Protein AF-0000000067194629 (afdb_homodimer)

Sequence (232 aa):
MDETVAEFFKRTILKIPMTEMMTILKAWDFLSEKQLQNVNFRQRKESLVQDLVLLCEKKRASVHDAALLDIVYVYSPRQEATERRPDFLGSVHGSIIVSLYSISSAPESLGCFSDEMDETVAEFFKRTILKIPMTEMMTILKAWDFLSEKQLQNVNFRQRKESLVQDLVLLCEKKRASVHDAALLDIVYVYSPRQEATERRPDFLGSVHGSIIVSLYSISSAPESLGCFSDE

InterPro domains:
  IPR007902 Centromere protein Chl4/mis15/CENP-N [PF05238] (5-76)
  IPR052011 Centromere-associated NAC/CAD complex protein [PTHR46790] (1-77)

pLDDT: mean 77.43, std 26.53, range [22.42, 98.69]

Radius of gyration: 19.53 Å; Cα contacts (8 Å, |Δi|>4): 158; chains: 2; bounding box: 57×51×37 Å

Secondary structure (DSSP, 8-state):
--HHHHHHHHHHHHHS-GGGHHHHHHHHT-S-HHHHHTS-TTS-HHHHHHHHHHHHHHTT--HHHHHHHHHHHHTSHHHHHHT-SSSS-GGGHHHHHHHHHHHH------------/--HHHHHHHHHHHHHS-GGGHHHHHHHHT-S-HHHHHTS-TTS-HHHHHHHHHHHHHHTT--HHHHHHHHHHHHTSHHHHHHTTSSSS-GGGHHHHHHHHHHHH------------

Organism: Canis lupus familiaris (NCBI:txid9615)

Solvent-accessible surface area (backbone atoms only — not comparable to full-atom values): 13888 Å² total; per-residue (Å²): 101,56,67,67,49,48,48,50,39,44,59,48,52,68,68,47,50,80,92,45,40,67,63,46,49,56,72,47,57,78,64,50,70,71,58,56,69,68,54,66,83,86,52,57,68,71,60,39,44,53,53,49,47,50,52,37,40,76,65,61,53,48,56,52,53,42,37,48,41,45,50,48,49,62,51,28,68,70,42,50,60,64,60,58,47,87,58,91,73,64,79,63,53,72,65,44,48,62,46,54,55,53,68,67,55,58,78,78,77,72,78,74,77,74,78,124,101,57,68,67,48,48,48,50,38,45,59,47,53,68,69,48,50,81,91,45,40,66,63,45,50,57,71,48,58,78,64,50,70,71,59,57,70,69,54,66,82,85,51,58,67,69,59,38,46,51,55,50,46,50,52,37,40,76,66,61,54,49,58,51,54,44,38,48,43,44,49,48,50,64,52,29,69,70,42,51,60,62,58,55,47,85,57,90,75,64,81,62,54,74,66,43,48,64,48,54,55,55,70,67,55,61,75,79,76,74,76,74,75,75,79,126

Foldseek 3Di:
DDPVLLVLLLVLLLPDDLVCNLVLVVLLVPDDPVRSVPQDSPDDSNVSSVVVSVVCVVSVPDSVSSVSSNLSRCLPPVNLVVVVPVDDPPPPNPVVNVCSVVVPPPPPPPPPPPDD/DDPVLLVLLLVLLLPDDLVCNLVLVVLLVPDDPVRSVPQDSPDDSNVSSVVVSVVCVVSVPDSVSSVSSNLSRCLPPVNLVVVVPVDDPPDPNPVSNVCSVVVPPPPPPPPPPPDD

Structure (mmCIF, N/CA/C/O backbone):
data_AF-0000000067194629-model_v1
#
loop_
_entity.id
_entity.type
_entity.pdbx_description
1 polymer 'Centromere protein N'
#
loop_
_atom_site.group_PDB
_atom_site.id
_atom_site.type_symbol
_atom_site.label_atom_id
_atom_site.label_alt_id
_atom_site.label_comp_id
_atom_site.label_asym_id
_atom_site.label_entity_id
_atom_site.label_seq_id
_atom_site.pdbx_PDB_ins_code
_atom_site.Cartn_x
_atom_site.Cartn_y
_atom_site.Cartn_z
_atom_site.occupancy
_atom_site.B_iso_or_equiv
_atom_site.auth_seq_id
_atom_site.auth_comp_id
_atom_site.auth_asym_id
_atom_site.auth_atom_id
_atom_site.pdbx_PDB_model_num
ATOM 1 N N . MET A 1 1 ? -8.203 2.572 14.414 1 88.38 1 MET A N 1
ATOM 2 C CA . MET A 1 1 ? -7.434 2.1 13.266 1 88.38 1 MET A CA 1
ATOM 3 C C . MET A 1 1 ? -6.598 0.877 13.641 1 88.38 1 MET A C 1
ATOM 5 O O . MET A 1 1 ? -6.039 0.813 14.734 1 88.38 1 MET A O 1
ATOM 9 N N . ASP A 1 2 ? -6.578 -0.15 12.75 1 90.75 2 ASP A N 1
ATOM 10 C CA . ASP A 1 2 ? -5.762 -1.352 12.906 1 90.75 2 ASP A CA 1
ATOM 11 C C . ASP A 1 2 ? -4.277 -1.004 12.945 1 90.75 2 ASP A C 1
ATOM 13 O O . ASP A 1 2 ? -3.812 -0.141 12.195 1 90.75 2 ASP A O 1
ATOM 17 N N . GLU A 1 3 ? -3.588 -1.634 13.93 1 91.56 3 GLU A N 1
ATOM 18 C CA . GLU A 1 3 ? -2.17 -1.337 14.094 1 91.56 3 GLU A CA 1
ATOM 19 C C . GLU A 1 3 ? -1.399 -1.57 12.797 1 91.56 3 GLU A C 1
ATOM 21 O O . GLU A 1 3 ? -0.439 -0.856 12.5 1 91.56 3 GLU A O 1
ATOM 26 N N . THR A 1 4 ? -1.778 -2.586 12.047 1 92.62 4 THR A N 1
ATOM 27 C CA . THR A 1 4 ? -1.105 -2.879 10.789 1 92.62 4 THR A CA 1
ATOM 28 C C . THR A 1 4 ? -1.336 -1.757 9.781 1 92.62 4 THR A C 1
ATOM 30 O O . THR A 1 4 ? -0.439 -1.419 9 1 92.62 4 THR A O 1
ATOM 33 N N . VAL A 1 5 ? -2.488 -1.237 9.812 1 95.56 5 VAL A N 1
ATOM 34 C CA . VAL A 1 5 ? -2.811 -0.119 8.938 1 95.56 5 VAL A CA 1
ATOM 35 C C . VAL A 1 5 ? -2.035 1.122 9.367 1 95.56 5 VAL A C 1
ATOM 37 O O . VAL A 1 5 ? -1.498 1.852 8.531 1 95.56 5 VAL A O 1
ATOM 40 N N . ALA A 1 6 ? -1.96 1.296 10.688 1 96.12 6 ALA A N 1
ATOM 41 C CA . ALA A 1 6 ? -1.17 2.408 11.211 1 96.12 6 ALA A CA 1
ATOM 42 C C . ALA A 1 6 ? 0.29 2.295 10.781 1 96.12 6 ALA A C 1
ATOM 44 O O . ALA A 1 6 ? 0.906 3.285 10.383 1 96.12 6 ALA A O 1
ATOM 45 N N . GLU A 1 7 ? 0.804 1.132 10.789 1 95 7 GLU A N 1
ATOM 46 C CA . GLU A 1 7 ? 2.18 0.887 10.367 1 95 7 GLU A CA 1
ATOM 47 C C . GLU A 1 7 ? 2.344 1.11 8.867 1 95 7 GLU A C 1
ATOM 49 O O . GLU A 1 7 ? 3.395 1.57 8.414 1 95 7 GLU A O 1
ATOM 54 N N . PHE A 1 8 ? 1.404 0.718 8.125 1 96.25 8 PHE A N 1
ATOM 55 C CA . PHE A 1 8 ? 1.424 0.982 6.691 1 96.25 8 PHE A CA 1
ATOM 56 C C . PHE A 1 8 ? 1.538 2.477 6.418 1 96.25 8 PHE A C 1
ATOM 58 O O . PHE A 1 8 ? 2.355 2.902 5.598 1 96.25 8 PHE A O 1
ATOM 65 N N . PHE A 1 9 ? 0.764 3.293 7.129 1 98.19 9 PHE A N 1
ATOM 66 C CA . PHE A 1 9 ? 0.873 4.742 7.004 1 98.19 9 PHE A CA 1
ATOM 67 C C . PHE A 1 9 ? 2.264 5.219 7.41 1 98.19 9 PHE A C 1
ATOM 69 O O . PHE A 1 9 ? 2.885 6.012 6.703 1 98.19 9 PHE A O 1
ATOM 76 N N . LYS A 1 10 ? 2.717 4.699 8.516 1 97.12 10 LYS A N 1
ATOM 77 C CA . LYS A 1 10 ? 4.012 5.109 9.055 1 97.12 10 LYS A CA 1
ATOM 78 C C . LYS A 1 10 ? 5.129 4.871 8.039 1 97.12 10 LYS A C 1
ATOM 80 O O . LYS A 1 10 ? 5.902 5.781 7.734 1 97.12 10 LYS A O 1
ATOM 85 N N . ARG A 1 11 ? 5.117 3.674 7.418 1 95.5 11 ARG A N 1
ATOM 86 C CA . ARG A 1 11 ? 6.156 3.334 6.453 1 95.5 11 ARG A CA 1
ATOM 87 C C . ARG A 1 11 ? 6.031 4.188 5.191 1 95.5 11 ARG A C 1
ATOM 89 O O . ARG A 1 11 ? 7.039 4.578 4.602 1 95.5 11 ARG A O 1
ATOM 96 N N . THR A 1 12 ? 4.809 4.457 4.789 1 97.25 12 THR A N 1
ATOM 97 C CA . THR A 1 12 ? 4.59 5.27 3.598 1 97.25 12 THR A CA 1
ATOM 98 C C . THR A 1 12 ? 5.039 6.711 3.834 1 97.25 12 THR A C 1
ATOM 100 O O . THR A 1 12 ? 5.754 7.285 3.01 1 97.25 12 THR A O 1
ATOM 103 N N . ILE A 1 13 ? 4.699 7.305 4.996 1 98.06 13 ILE A N 1
ATOM 104 C CA . ILE A 1 13 ? 4.996 8.703 5.285 1 98.06 13 ILE A CA 1
ATOM 105 C C . ILE A 1 13 ? 6.5 8.883 5.488 1 98.06 13 ILE A C 1
ATOM 107 O O . ILE A 1 13 ? 7.07 9.898 5.09 1 98.06 13 ILE A O 1
ATOM 111 N N . LEU A 1 14 ? 7.074 7.879 6.055 1 97.19 14 LEU A N 1
ATOM 112 C CA . LEU A 1 14 ? 8.516 7.93 6.285 1 97.19 14 LEU A CA 1
ATOM 113 C C . LEU A 1 14 ? 9.273 7.992 4.969 1 97.19 14 LEU A C 1
ATOM 115 O O . LEU A 1 14 ? 10.375 8.547 4.906 1 97.19 14 LEU A O 1
ATOM 119 N N . LYS A 1 15 ? 8.719 7.453 3.902 1 94.12 15 LYS A N 1
ATOM 120 C CA . LYS A 1 15 ? 9.352 7.48 2.588 1 94.12 15 LYS A CA 1
ATOM 121 C C . LYS A 1 15 ? 9.312 8.883 1.986 1 94.12 15 LYS A C 1
ATOM 123 O O . LYS A 1 15 ? 10.141 9.227 1.141 1 94.12 15 LYS A O 1
ATOM 128 N N . ILE A 1 16 ? 8.375 9.656 2.367 1 94.19 16 ILE A N 1
ATOM 129 C CA . ILE A 1 16 ? 8.156 10.977 1.778 1 94.19 16 ILE A CA 1
ATOM 130 C C . ILE A 1 16 ? 9.195 11.953 2.311 1 94.19 16 ILE A C 1
ATOM 132 O O . ILE A 1 16 ? 9.289 12.172 3.521 1 94.19 16 ILE A O 1
ATOM 136 N N . PRO A 1 17 ? 9.961 12.562 1.485 1 94.81 17 PRO A N 1
ATOM 137 C CA . PRO A 1 17 ? 10.867 13.602 1.98 1 94.81 17 PRO A CA 1
ATOM 138 C C . PRO A 1 17 ? 10.133 14.766 2.641 1 94.81 17 PRO A C 1
ATOM 140 O O . PRO A 1 17 ? 9.039 15.141 2.199 1 94.81 17 PRO A O 1
ATOM 143 N N . MET A 1 18 ? 10.773 15.406 3.629 1 95.06 18 MET A N 1
ATOM 144 C CA . MET A 1 18 ? 10.195 16.547 4.328 1 95.06 18 MET A CA 1
ATOM 145 C C . MET A 1 18 ? 9.812 17.656 3.346 1 95.06 18 MET A C 1
ATOM 147 O O . MET A 1 18 ? 8.773 18.297 3.496 1 95.06 18 MET A O 1
ATOM 151 N N . THR A 1 19 ? 10.68 17.797 2.344 1 93.88 19 THR A N 1
ATOM 152 C CA . THR A 1 19 ? 10.508 18.891 1.396 1 93.88 19 THR A CA 1
ATOM 153 C C . THR A 1 19 ? 9.289 18.656 0.511 1 93.88 19 THR A C 1
ATOM 155 O O . THR A 1 19 ? 8.758 19.594 -0.085 1 93.88 19 THR A O 1
ATOM 158 N N . GLU A 1 20 ? 8.82 17.422 0.414 1 94.81 20 GLU A N 1
ATOM 159 C CA . GLU A 1 20 ? 7.703 17.094 -0.467 1 94.81 20 GLU A CA 1
ATOM 160 C C . GLU A 1 20 ? 6.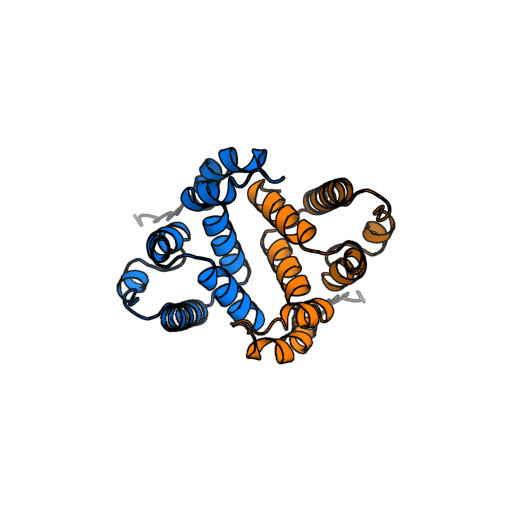453 16.734 0.335 1 94.81 20 GLU A C 1
ATOM 162 O O . GLU A 1 20 ? 5.395 16.484 -0.239 1 94.81 20 GLU A O 1
ATOM 167 N N . MET A 1 21 ? 6.469 16.734 1.579 1 96.81 21 MET A N 1
ATOM 168 C CA . MET A 1 21 ? 5.426 16.234 2.469 1 96.81 21 MET A CA 1
ATOM 169 C C . MET A 1 21 ? 4.113 16.984 2.244 1 96.81 21 MET A C 1
ATOM 171 O O . MET A 1 21 ? 3.074 16.359 2.006 1 96.81 21 MET A O 1
ATOM 175 N N . MET A 1 22 ? 4.16 18.312 2.275 1 94.94 22 MET A N 1
ATOM 176 C CA . MET A 1 22 ? 2.953 19.125 2.125 1 94.94 22 MET A CA 1
ATOM 177 C C . MET A 1 22 ? 2.312 18.891 0.76 1 94.94 22 MET A C 1
ATOM 179 O O . MET A 1 22 ? 1.1 18.688 0.664 1 94.94 22 MET A O 1
ATOM 183 N N . THR A 1 23 ? 3.129 18.875 -0.277 1 94.06 23 THR A N 1
ATOM 184 C CA . THR A 1 23 ? 2.646 18.703 -1.643 1 94.06 23 THR A CA 1
ATOM 185 C C . THR A 1 23 ? 1.972 17.344 -1.808 1 94.06 23 THR A C 1
ATOM 187 O O . THR A 1 23 ? 0.902 17.234 -2.412 1 94.06 23 THR A O 1
ATOM 190 N N . ILE A 1 24 ? 2.572 16.312 -1.268 1 96.31 24 ILE A N 1
ATOM 191 C CA . ILE A 1 24 ? 2.062 14.953 -1.395 1 96.31 24 ILE A CA 1
ATOM 192 C C . ILE A 1 24 ? 0.771 14.812 -0.591 1 96.31 24 ILE A C 1
ATOM 194 O O . ILE A 1 24 ? -0.201 14.219 -1.067 1 96.31 24 ILE A O 1
ATOM 198 N N . LEU A 1 25 ? 0.71 15.328 0.639 1 97.88 25 LEU A N 1
ATOM 199 C CA . LEU A 1 25 ? -0.483 15.234 1.474 1 97.88 25 LEU A CA 1
ATOM 200 C C . LEU A 1 25 ? -1.648 15.992 0.844 1 97.88 25 LEU A C 1
ATOM 202 O O . LEU A 1 25 ? -2.797 15.547 0.923 1 97.88 25 LEU A O 1
ATOM 206 N N . LYS A 1 26 ? -1.333 17.078 0.222 1 96.12 26 LYS A N 1
ATOM 207 C CA . LYS A 1 26 ? -2.375 17.828 -0.482 1 96.12 26 LYS A CA 1
ATOM 208 C C . LYS A 1 26 ? -2.904 17.031 -1.673 1 96.12 26 LYS A C 1
ATOM 210 O O . LYS A 1 26 ? -4.113 16.969 -1.902 1 96.12 26 LYS A O 1
ATOM 215 N N . ALA A 1 27 ? -1.969 16.422 -2.424 1 95.19 27 ALA A N 1
ATOM 216 C CA . ALA A 1 27 ? -2.377 15.625 -3.57 1 95.19 27 ALA A CA 1
ATOM 217 C C . ALA A 1 27 ? -3.186 14.406 -3.127 1 95.19 27 ALA A C 1
ATOM 219 O O . ALA A 1 27 ? -4.09 13.961 -3.836 1 95.19 27 ALA A O 1
ATOM 220 N N . TRP A 1 28 ? -2.756 13.875 -1.986 1 97.12 28 TRP A N 1
ATOM 221 C CA . TRP A 1 28 ? -3.475 12.75 -1.399 1 97.12 28 TRP A CA 1
ATOM 222 C C . TRP A 1 28 ? -4.91 13.133 -1.062 1 97.12 28 TRP A C 1
ATOM 224 O O . TRP A 1 28 ? -5.812 12.297 -1.102 1 97.12 28 TRP A O 1
ATOM 234 N N . ASP A 1 29 ? -5.18 14.352 -0.636 1 96.88 29 ASP A N 1
ATOM 235 C CA . ASP A 1 29 ? -6.465 15.023 -0.474 1 96.88 29 ASP A CA 1
ATOM 236 C C . ASP A 1 29 ? -7.336 14.312 0.559 1 96.88 29 ASP A C 1
ATOM 238 O O . ASP A 1 29 ? -8.562 14.312 0.452 1 96.88 29 ASP A O 1
ATOM 242 N N . PHE A 1 30 ? -6.793 13.594 1.446 1 97.88 30 PHE A N 1
ATOM 243 C CA . PHE A 1 30 ? -7.535 12.953 2.529 1 97.88 30 PHE A CA 1
ATOM 244 C C . PHE A 1 30 ? -7.727 13.922 3.693 1 97.88 30 PHE A C 1
ATOM 246 O O . PHE A 1 30 ? -8.781 13.93 4.328 1 97.88 30 PHE A O 1
ATOM 253 N N . LEU A 1 31 ? -6.719 14.734 4.078 1 97.44 31 LEU A N 1
ATOM 254 C CA . LEU A 1 31 ? -6.762 15.727 5.148 1 97.44 31 LEU A CA 1
ATOM 255 C C . LEU A 1 31 ? -7.273 17.062 4.629 1 97.44 31 LEU A C 1
ATOM 257 O O . LEU A 1 31 ? -6.891 17.5 3.543 1 97.44 31 LEU A O 1
ATOM 261 N N . SER A 1 32 ? -8.141 17.641 5.434 1 96.38 32 SER A N 1
ATOM 262 C CA . SER A 1 32 ? -8.664 18.938 5.039 1 96.38 32 SER A CA 1
ATOM 263 C C . SER A 1 32 ? -7.582 20.016 5.105 1 96.38 32 SER A C 1
ATOM 265 O O . SER A 1 32 ? -6.555 19.828 5.762 1 96.38 32 SER A O 1
ATOM 267 N N . GLU A 1 33 ? -7.941 21.141 4.492 1 95.06 33 GLU A N 1
ATOM 268 C CA . GLU A 1 33 ? -7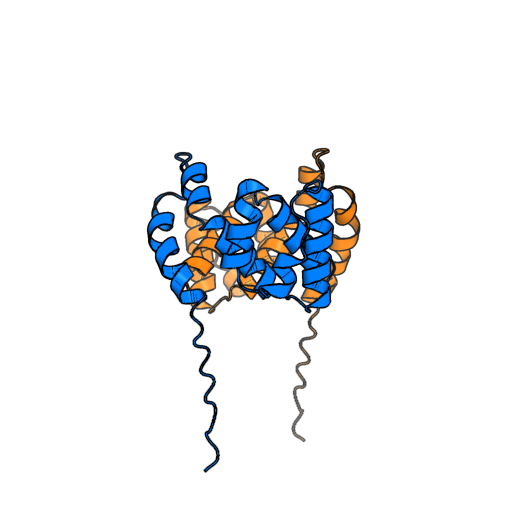.02 22.266 4.547 1 95.06 33 GLU A CA 1
ATOM 269 C C . GLU A 1 33 ? -6.762 22.703 5.984 1 95.06 33 GLU A C 1
ATOM 271 O O . GLU A 1 33 ? -5.625 23 6.355 1 95.06 33 GLU A O 1
ATOM 276 N N . LYS A 1 34 ? -7.836 22.75 6.738 1 96.69 34 LYS A N 1
ATOM 277 C CA . LYS A 1 34 ? -7.719 23.141 8.141 1 96.69 34 LYS A CA 1
ATOM 278 C C . LYS A 1 34 ? -6.82 22.188 8.914 1 96.69 34 LYS A C 1
ATOM 280 O O . LYS A 1 34 ? -5.977 22.609 9.703 1 96.69 34 LYS A O 1
ATOM 285 N N . GLN A 1 35 ? -6.977 20.875 8.688 1 97.31 35 GLN A N 1
ATOM 286 C CA . GLN A 1 35 ? -6.145 19.875 9.344 1 97.31 35 GLN A CA 1
ATOM 287 C C . GLN A 1 35 ? -4.68 20.031 8.938 1 97.31 35 GLN A C 1
ATOM 289 O O . GLN A 1 35 ? -3.785 19.953 9.781 1 97.31 35 GLN A O 1
ATOM 294 N N . LEU A 1 36 ? -4.352 20.297 7.668 1 96.44 36 LEU A N 1
ATOM 295 C CA . LEU A 1 36 ? -2.99 20.438 7.164 1 96.44 36 LEU A CA 1
ATOM 296 C C . LEU A 1 36 ? -2.324 21.688 7.727 1 96.44 36 LEU A C 1
ATOM 298 O O . LEU A 1 36 ? -1.13 21.672 8.031 1 96.44 36 LEU A O 1
ATOM 302 N N . GLN A 1 37 ? -3.119 22.688 7.918 1 95.19 37 GLN A N 1
ATOM 303 C CA . GLN A 1 37 ? -2.578 23.938 8.43 1 95.19 37 GLN A CA 1
ATOM 304 C C . GLN A 1 37 ? -2.166 23.812 9.891 1 95.19 37 GLN A C 1
ATOM 306 O O . GLN A 1 37 ? -1.328 24.562 10.383 1 95.19 37 GLN A O 1
ATOM 311 N N . ASN A 1 38 ? -2.682 22.844 10.555 1 95.75 38 ASN A N 1
ATOM 312 C CA . ASN A 1 38 ? -2.398 22.641 11.969 1 95.75 38 ASN A CA 1
ATOM 313 C C . ASN A 1 38 ? -1.251 21.656 12.18 1 95.75 38 ASN A C 1
ATOM 315 O O . ASN A 1 38 ? -0.842 21.406 13.32 1 95.75 38 ASN A O 1
ATOM 319 N N . VAL A 1 39 ? -0.779 21.094 11.102 1 95.62 39 VAL A N 1
ATOM 320 C CA . VAL A 1 39 ? 0.362 20.203 11.195 1 95.62 39 VAL A CA 1
ATOM 321 C C . VAL A 1 39 ? 1.654 21 11.289 1 95.62 39 VAL A C 1
ATOM 323 O O . VAL A 1 39 ? 1.854 21.969 10.539 1 95.62 39 VAL A O 1
ATOM 326 N N . ASN A 1 40 ? 2.529 20.719 12.266 1 96.19 40 ASN A N 1
ATOM 327 C CA . ASN A 1 40 ? 3.826 21.375 12.414 1 96.19 40 ASN A CA 1
ATOM 328 C C . ASN A 1 40 ? 4.895 20.703 11.555 1 96.19 40 ASN A C 1
ATOM 330 O O . ASN A 1 40 ? 5.488 19.703 11.969 1 96.19 40 ASN A O 1
ATOM 334 N N . PHE A 1 41 ? 5.32 21.281 10.453 1 95.44 41 PHE A N 1
ATOM 335 C CA . PHE A 1 41 ? 6.273 20.719 9.508 1 95.44 41 PHE A CA 1
ATOM 336 C C . PHE A 1 41 ? 7.703 21.109 9.875 1 95.44 41 PHE A C 1
ATOM 338 O O . PHE A 1 41 ? 8.656 20.656 9.234 1 95.44 41 PHE A O 1
ATOM 345 N N . ARG A 1 42 ? 7.891 21.875 10.945 1 94.31 42 ARG A N 1
ATOM 346 C CA . ARG A 1 42 ? 9.211 22.328 11.383 1 94.31 42 ARG A CA 1
ATOM 347 C C . ARG A 1 42 ? 9.805 21.359 12.406 1 94.31 42 ARG A C 1
ATOM 349 O O . ARG A 1 42 ? 10.969 21.484 12.797 1 94.31 42 ARG A O 1
ATOM 356 N N . GLN A 1 43 ? 9.094 20.469 12.719 1 95.88 43 GLN A N 1
ATOM 357 C CA . GLN A 1 43 ? 9.539 19.469 13.695 1 95.88 43 GLN A CA 1
ATOM 358 C C . GLN A 1 43 ? 10.336 18.359 13.023 1 95.88 43 GLN A C 1
ATOM 360 O O . GLN A 1 43 ? 10.438 18.312 11.797 1 95.88 43 GLN A O 1
ATOM 365 N N . ARG A 1 44 ? 11 17.562 13.906 1 96.31 44 ARG A N 1
ATOM 366 C CA . ARG A 1 44 ? 11.711 16.391 13.391 1 96.31 44 ARG A CA 1
ATOM 367 C C . ARG A 1 44 ? 10.773 15.469 12.633 1 96.31 44 ARG A C 1
ATOM 369 O O . ARG A 1 44 ? 9.594 15.344 12.977 1 96.31 44 ARG A O 1
ATOM 376 N N . LYS A 1 45 ? 11.289 14.758 11.594 1 95.56 45 LYS A N 1
ATOM 377 C CA . LYS A 1 45 ? 10.453 13.922 10.734 1 95.56 45 LYS A CA 1
ATOM 378 C C . LYS A 1 45 ? 9.711 12.867 11.547 1 95.56 45 LYS A C 1
ATOM 380 O O . LYS A 1 45 ? 8.523 12.617 11.32 1 95.56 45 LYS A O 1
ATOM 385 N N . GLU A 1 46 ? 10.391 12.312 12.539 1 95.75 46 GLU A N 1
ATOM 386 C CA . GLU A 1 46 ? 9.781 11.258 13.352 1 95.75 46 GLU A CA 1
ATOM 387 C C . GLU A 1 46 ? 8.57 11.781 14.117 1 95.75 46 GLU A C 1
ATOM 389 O O . GLU A 1 46 ? 7.555 11.086 14.227 1 95.75 46 GLU A O 1
ATOM 394 N N . SER A 1 47 ? 8.688 12.859 14.609 1 96.88 47 SER A N 1
ATOM 395 C CA . SER A 1 47 ? 7.594 13.484 15.344 1 96.88 47 SER A CA 1
ATOM 396 C C . SER A 1 47 ? 6.434 13.836 14.414 1 96.88 47 SER A C 1
ATOM 398 O O . SER A 1 47 ? 5.27 13.672 14.781 1 96.88 47 SER A O 1
ATOM 400 N N . LEU A 1 48 ? 6.758 14.25 13.266 1 98.12 48 LEU A N 1
ATOM 401 C CA . LEU A 1 48 ? 5.75 14.578 12.258 1 98.12 48 LEU A CA 1
ATOM 402 C C . LEU A 1 48 ? 4.98 13.328 11.844 1 98.12 48 LEU A C 1
ATOM 404 O O . LEU A 1 48 ? 3.75 13.359 11.75 1 98.12 48 LEU A O 1
ATOM 408 N N . VAL A 1 49 ? 5.703 12.281 11.609 1 97.81 49 VAL A N 1
ATOM 409 C CA . VAL A 1 49 ? 5.09 11.023 11.188 1 97.81 49 VAL A CA 1
ATOM 410 C C . VAL A 1 49 ? 4.105 10.547 12.258 1 97.81 49 VAL A C 1
ATOM 412 O O . VAL A 1 49 ? 2.99 10.133 11.938 1 97.81 49 VAL A O 1
ATOM 415 N N . GLN A 1 50 ? 4.488 10.688 13.508 1 97.12 50 GLN A N 1
ATOM 416 C CA . GLN A 1 50 ? 3.6 10.297 14.602 1 97.12 50 GLN A CA 1
ATOM 417 C C . GLN A 1 50 ? 2.32 11.133 14.586 1 97.12 50 GLN A C 1
ATOM 419 O O . GLN A 1 50 ? 1.221 10.594 14.734 1 97.12 50 GLN A O 1
ATOM 424 N N . ASP A 1 51 ? 2.449 12.391 14.445 1 97.81 51 ASP A N 1
ATOM 425 C CA . ASP A 1 51 ? 1.296 13.281 14.414 1 97.81 51 ASP A CA 1
ATOM 426 C C . ASP A 1 51 ? 0.375 12.953 13.242 1 97.81 51 ASP A C 1
ATOM 428 O O . ASP A 1 51 ? -0.85 12.953 13.391 1 97.81 51 ASP A O 1
ATOM 432 N N . LEU A 1 52 ? 0.943 12.633 12.117 1 98.62 52 LEU A N 1
ATOM 433 C CA . LEU A 1 52 ? 0.162 12.344 10.922 1 98.62 52 LEU A CA 1
ATOM 434 C C . LEU A 1 52 ? -0.567 11.008 11.055 1 98.62 52 LEU A C 1
ATOM 436 O O . LEU A 1 52 ? -1.72 10.883 10.641 1 98.62 52 LEU A O 1
ATOM 440 N N . VAL A 1 53 ? 0.043 10.055 11.609 1 98.38 53 VAL A N 1
ATOM 441 C CA . VAL A 1 53 ? -0.6 8.766 11.828 1 98.38 53 VAL A CA 1
ATOM 442 C C . VAL A 1 53 ? -1.767 8.922 12.797 1 98.38 53 VAL A C 1
ATOM 444 O O . VAL A 1 53 ? -2.834 8.344 12.594 1 98.38 53 VAL A O 1
ATOM 447 N N . LEU A 1 54 ? -1.549 9.727 13.82 1 97.69 54 LEU A N 1
ATOM 448 C CA . LEU A 1 54 ? -2.619 9.992 14.781 1 97.69 54 LEU A CA 1
ATOM 449 C C . LEU A 1 54 ? -3.793 10.688 14.102 1 97.69 54 LEU A C 1
ATOM 451 O O . LEU A 1 54 ? -4.953 10.375 14.375 1 97.69 54 LEU A O 1
ATOM 455 N N . LEU A 1 55 ? -3.504 11.617 13.258 1 97.88 55 LEU A N 1
ATOM 456 C CA . LEU A 1 55 ? -4.547 12.297 12.5 1 97.88 55 LEU A CA 1
ATOM 457 C C . LEU A 1 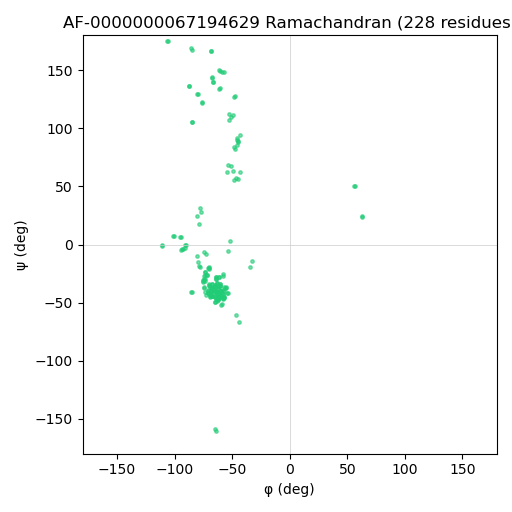55 ? -5.324 11.312 11.633 1 97.88 55 LEU A C 1
ATOM 459 O O . LEU A 1 55 ? -6.551 11.398 11.539 1 97.88 55 LEU A O 1
ATOM 463 N N . CYS A 1 56 ? -4.605 10.391 10.977 1 97.94 56 CYS A N 1
ATOM 464 C CA . CYS A 1 56 ? -5.246 9.359 10.164 1 97.94 56 CYS A CA 1
ATOM 465 C C . CYS A 1 56 ? -6.172 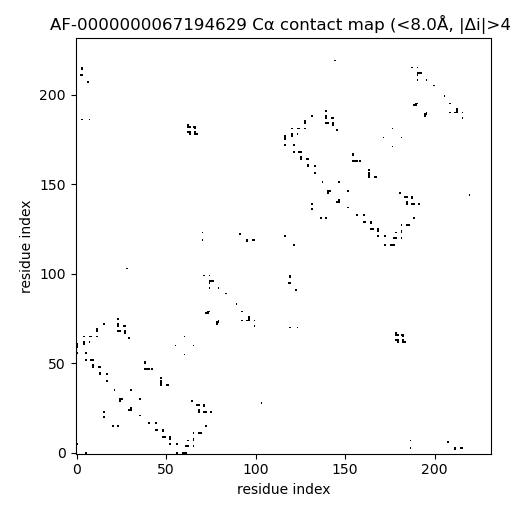8.492 11.008 1 97.94 56 CYS A C 1
ATOM 467 O O . CYS A 1 56 ? -7.27 8.141 10.57 1 97.94 56 CYS A O 1
ATOM 469 N N . GLU A 1 57 ? -5.691 8.148 12.242 1 97.69 57 GLU A N 1
ATOM 470 C CA . GLU A 1 57 ? -6.504 7.355 13.164 1 97.69 57 GLU A CA 1
ATOM 471 C C . GLU A 1 57 ? -7.77 8.102 13.562 1 97.69 57 GLU A C 1
ATOM 473 O O . GLU A 1 57 ? -8.867 7.539 13.547 1 97.69 57 GLU A O 1
ATOM 478 N N . LYS A 1 58 ? -7.652 9.344 13.914 1 96.88 58 LYS A N 1
ATOM 479 C CA . LYS A 1 58 ? -8.781 10.164 14.336 1 96.88 58 LYS A CA 1
ATOM 480 C C . LYS A 1 58 ? -9.812 10.297 13.219 1 96.88 58 LYS A C 1
ATOM 482 O O . LYS A 1 58 ? -11.016 10.367 13.477 1 96.88 58 LYS A O 1
ATOM 487 N N . LYS A 1 59 ? -9.344 10.211 11.984 1 97.31 59 LYS A N 1
ATOM 488 C CA . LYS A 1 59 ? -10.227 10.344 10.828 1 97.31 59 LYS A CA 1
ATOM 489 C C . LYS A 1 59 ? -10.68 8.977 10.328 1 97.31 59 LYS A C 1
ATOM 491 O O . LYS A 1 59 ? -11.328 8.875 9.281 1 97.31 59 LYS A O 1
ATOM 496 N N . ARG A 1 60 ? -10.375 8.031 10.984 1 96 60 ARG A N 1
ATOM 497 C CA . ARG A 1 60 ? -10.758 6.66 10.672 1 96 60 ARG A CA 1
ATOM 498 C C . ARG A 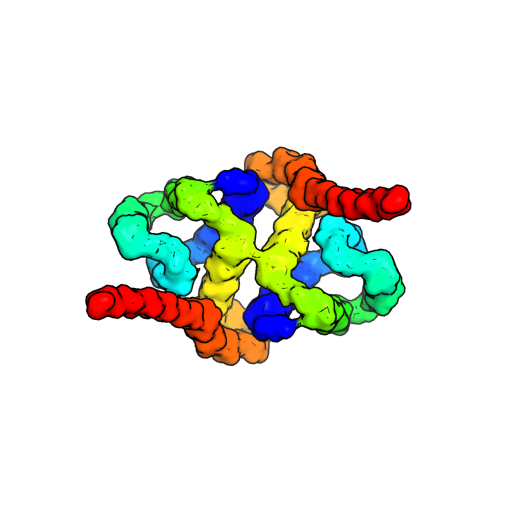1 60 ? -10.312 6.266 9.273 1 96 60 ARG A C 1
ATOM 500 O O . ARG A 1 60 ? -11.109 5.777 8.469 1 96 60 ARG A O 1
ATOM 507 N N . ALA A 1 61 ? -8.992 6.527 9.016 1 97.06 61 ALA A N 1
ATOM 508 C CA . ALA A 1 61 ? -8.406 6.16 7.73 1 97.06 61 ALA A CA 1
ATOM 509 C C . ALA A 1 61 ? -8.344 4.645 7.57 1 97.06 61 ALA A C 1
ATOM 511 O O . ALA A 1 61 ? -8.062 3.922 8.531 1 97.06 61 ALA A O 1
ATOM 512 N N . SER A 1 62 ? -8.555 4.156 6.301 1 97.31 62 SER A N 1
ATOM 513 C CA . SER A 1 62 ? -8.562 2.732 5.98 1 97.31 62 SER A CA 1
ATOM 514 C C . SER A 1 62 ? -7.297 2.33 5.227 1 97.31 62 SER A C 1
ATOM 516 O O . SER A 1 62 ? -6.477 3.184 4.879 1 97.31 62 SER A O 1
ATOM 518 N N . VAL A 1 63 ? -7.203 1.052 5.004 1 97 63 VAL A N 1
ATOM 519 C CA . VAL A 1 63 ? -6.086 0.539 4.215 1 97 63 VAL A CA 1
ATOM 520 C C . VAL A 1 63 ? -6.176 1.071 2.785 1 97 63 VAL A C 1
ATOM 522 O O . VAL A 1 63 ? -5.152 1.296 2.135 1 97 63 VAL A O 1
ATOM 525 N N . HIS A 1 64 ? -7.395 1.303 2.363 1 97.44 64 HIS A N 1
ATOM 526 C CA . HIS A 1 64 ? -7.602 1.938 1.066 1 97.44 64 HIS A CA 1
ATOM 527 C C . HIS A 1 64 ? -6.957 3.318 1.02 1 97.44 64 HIS A C 1
ATOM 529 O O . HIS A 1 64 ? -6.281 3.66 0.045 1 97.44 64 HIS A O 1
ATOM 535 N N . ASP A 1 65 ? -7.098 4.074 2.064 1 97.88 65 ASP A N 1
ATOM 536 C CA . ASP A 1 65 ? -6.535 5.422 2.133 1 97.88 65 ASP A CA 1
ATOM 537 C C . ASP A 1 65 ? -5.008 5.375 2.172 1 97.88 65 ASP A C 1
ATOM 539 O O . ASP A 1 65 ? -4.344 6.215 1.562 1 97.88 65 ASP A O 1
ATOM 543 N N . ALA A 1 66 ? -4.492 4.398 2.9 1 97.88 66 ALA A N 1
ATOM 544 C CA . ALA A 1 66 ? -3.045 4.227 2.986 1 97.88 66 ALA A CA 1
ATOM 545 C C . ALA A 1 66 ? -2.453 3.875 1.624 1 97.88 66 ALA A C 1
ATOM 547 O O . ALA A 1 66 ? -1.415 4.414 1.232 1 97.88 66 ALA A O 1
ATOM 548 N N . ALA A 1 67 ? -3.178 3.02 0.914 1 97.25 67 ALA A N 1
ATOM 549 C CA . ALA A 1 67 ? -2.736 2.627 -0.422 1 97.25 67 ALA A CA 1
ATOM 550 C C . ALA A 1 67 ? -2.729 3.822 -1.371 1 97.25 67 ALA A C 1
ATOM 552 O O . ALA A 1 67 ? -1.805 3.98 -2.172 1 97.25 67 ALA A O 1
ATOM 553 N N . LEU A 1 68 ? -3.748 4.672 -1.283 1 97.69 68 LEU A N 1
ATOM 554 C CA . LEU A 1 68 ? -3.822 5.848 -2.141 1 97.69 68 LEU A CA 1
ATOM 555 C C . LEU A 1 68 ? -2.682 6.816 -1.837 1 97.69 68 LEU A C 1
ATOM 557 O O . LEU A 1 68 ? -2.121 7.426 -2.75 1 97.69 68 LEU A O 1
ATOM 561 N N . LEU A 1 69 ? -2.332 6.945 -0.619 1 98 69 LEU A N 1
ATOM 562 C CA . LEU A 1 69 ? -1.192 7.785 -0.267 1 98 69 LEU A CA 1
ATOM 563 C C . LEU A 1 69 ? 0.089 7.258 -0.904 1 98 69 LEU A C 1
ATOM 565 O O . LEU A 1 69 ? 0.883 8.031 -1.443 1 98 69 LEU A O 1
ATOM 569 N N . ASP A 1 70 ? 0.283 5.992 -0.829 1 96.56 70 ASP A N 1
ATOM 570 C CA . ASP A 1 70 ? 1.449 5.359 -1.436 1 96.56 70 ASP A CA 1
ATOM 571 C C . ASP A 1 70 ? 1.488 5.609 -2.941 1 96.56 70 ASP A C 1
ATOM 573 O O . ASP A 1 70 ? 2.541 5.934 -3.496 1 96.56 70 ASP A O 1
ATOM 577 N N . ILE A 1 71 ? 0.384 5.457 -3.541 1 95.12 71 ILE A N 1
ATOM 578 C CA . ILE A 1 71 ? 0.274 5.652 -4.98 1 95.12 71 ILE A CA 1
ATOM 579 C C . ILE A 1 71 ? 0.613 7.098 -5.332 1 95.12 71 ILE A C 1
ATOM 581 O O . ILE A 1 71 ? 1.402 7.355 -6.246 1 95.12 71 ILE A O 1
ATOM 585 N N . VAL A 1 72 ? 0.053 8.039 -4.645 1 95.94 72 VAL A N 1
ATOM 586 C CA . VAL A 1 72 ? 0.296 9.453 -4.902 1 95.94 72 VAL A CA 1
ATOM 587 C C . VAL A 1 72 ? 1.789 9.758 -4.785 1 95.94 72 VAL A C 1
ATOM 589 O O . VAL A 1 72 ? 2.354 10.461 -5.625 1 95.94 72 VAL A O 1
ATOM 592 N N . TYR A 1 73 ? 2.365 9.156 -3.75 1 95.31 73 TYR A N 1
ATOM 593 C CA . TYR A 1 73 ? 3.791 9.383 -3.541 1 95.31 73 TYR A CA 1
ATOM 594 C C . TYR A 1 73 ? 4.609 8.805 -4.688 1 95.31 73 TYR A C 1
ATOM 596 O O . TYR A 1 73 ? 5.473 9.484 -5.246 1 95.31 73 TYR A O 1
ATOM 604 N N . VAL A 1 74 ? 4.371 7.633 -5.035 1 92.88 74 VAL A N 1
ATOM 605 C CA . VAL A 1 74 ? 5.148 6.918 -6.039 1 92.88 74 VAL A CA 1
ATOM 606 C C . VAL A 1 74 ? 5.016 7.617 -7.391 1 92.88 74 VAL A C 1
ATOM 608 O O . VAL A 1 74 ? 5.977 7.676 -8.164 1 92.88 74 VAL A O 1
ATOM 611 N N . TYR A 1 75 ? 3.922 8.188 -7.656 1 90.62 75 TYR A N 1
ATOM 612 C CA . TYR A 1 75 ? 3.672 8.758 -8.977 1 90.62 75 TYR A CA 1
ATOM 613 C C . TYR A 1 75 ? 3.861 10.266 -8.953 1 90.62 75 TYR A C 1
ATOM 615 O O . TYR A 1 75 ? 3.559 10.945 -9.938 1 90.62 75 TYR A O 1
ATOM 623 N N . SER A 1 76 ? 4.34 10.711 -7.859 1 89.56 76 SER A N 1
ATOM 624 C CA . SER A 1 76 ? 4.637 12.141 -7.82 1 89.56 76 SER A CA 1
ATOM 625 C C . SER A 1 76 ? 5.785 12.492 -8.766 1 89.56 76 SER A C 1
ATOM 627 O O . SER A 1 76 ? 6.719 11.703 -8.93 1 89.56 76 SER A O 1
ATOM 629 N N . PRO A 1 77 ? 5.68 13.539 -9.414 1 80.5 77 PRO A N 1
ATOM 630 C CA . PRO A 1 77 ? 6.691 13.914 -10.406 1 80.5 77 PRO A CA 1
ATOM 631 C C . PRO A 1 77 ? 8.102 13.922 -9.836 1 80.5 77 PRO A C 1
ATOM 633 O O . PRO A 1 77 ? 9.062 13.602 -10.539 1 80.5 77 PRO A O 1
ATOM 636 N N . ARG A 1 78 ? 8.273 14.367 -8.758 1 70.06 78 ARG A N 1
ATOM 637 C CA . ARG A 1 78 ? 9.609 14.422 -8.188 1 70.06 78 ARG A CA 1
ATOM 638 C C . ARG A 1 78 ? 10.18 13.023 -7.965 1 70.06 78 ARG A C 1
ATOM 640 O O . ARG A 1 78 ? 11.383 12.812 -8.094 1 70.06 78 ARG A O 1
ATOM 647 N N . GLN A 1 79 ? 9.359 12.086 -7.621 1 67.62 79 GLN A N 1
ATOM 648 C CA . GLN A 1 79 ? 9.812 10.703 -7.465 1 67.62 79 GLN A CA 1
ATOM 649 C C . GLN A 1 79 ? 10.164 10.086 -8.812 1 67.62 79 GLN A C 1
ATOM 651 O O . GLN A 1 79 ? 11.094 9.281 -8.914 1 67.62 79 GLN A O 1
ATOM 656 N N . GLU A 1 80 ? 9.445 10.453 -9.75 1 58.91 80 GLU A N 1
ATOM 657 C CA . GLU A 1 80 ? 9.75 9.953 -11.086 1 58.91 80 GLU A CA 1
ATOM 658 C C . GLU A 1 80 ? 11.156 10.367 -11.523 1 58.91 80 GLU A C 1
ATOM 660 O O . GLU A 1 80 ? 11.852 9.609 -12.203 1 58.91 80 GLU A O 1
ATOM 665 N N . ALA A 1 81 ? 11.352 11.484 -11.062 1 52.62 81 ALA A N 1
ATOM 666 C CA . ALA A 1 81 ? 12.688 11.969 -11.422 1 52.62 81 ALA A CA 1
ATOM 667 C C . ALA A 1 81 ? 13.766 11.211 -10.656 1 52.62 81 ALA A C 1
ATOM 669 O O . ALA A 1 81 ? 14.852 10.953 -11.195 1 52.62 81 ALA A O 1
ATOM 670 N N . THR A 1 82 ? 13.586 10.961 -9.477 1 50.03 82 THR A N 1
ATOM 671 C CA . THR A 1 82 ? 14.586 10.289 -8.656 1 50.03 82 THR A CA 1
ATOM 672 C C . THR A 1 82 ? 14.664 8.805 -9.016 1 50.03 82 THR A C 1
ATOM 674 O O . THR A 1 82 ? 15.742 8.203 -8.945 1 50.03 82 THR A O 1
ATOM 677 N N . GLU A 1 83 ? 13.516 8.273 -9.219 1 50.81 83 GLU A N 1
ATOM 678 C CA . GLU A 1 83 ? 13.523 6.852 -9.555 1 50.81 83 GLU A CA 1
ATOM 679 C C . GLU A 1 83 ? 13.992 6.625 -10.992 1 50.81 83 GLU A C 1
ATOM 681 O O . GLU A 1 83 ? 13.953 5.5 -11.492 1 50.81 83 GLU A O 1
ATOM 686 N N . ARG A 1 84 ? 14.203 7.852 -11.797 1 42.56 84 ARG A N 1
ATOM 687 C CA . ARG A 1 84 ? 14.867 7.488 -13.047 1 42.56 84 ARG A CA 1
ATOM 688 C C . ARG A 1 84 ? 16.125 6.664 -12.781 1 42.56 84 ARG A C 1
ATOM 690 O O . ARG A 1 84 ? 17.234 7.125 -13.039 1 42.56 84 ARG A O 1
ATOM 697 N N . ARG A 1 85 ? 16.359 6.383 -11.664 1 37.34 85 ARG A N 1
ATOM 698 C CA . ARG A 1 85 ? 17.422 5.398 -11.836 1 37.34 85 ARG A CA 1
ATOM 699 C C . ARG A 1 85 ? 17.047 4.371 -12.898 1 37.34 85 ARG A C 1
ATOM 701 O O . ARG A 1 85 ? 15.859 4.062 -13.086 1 37.34 85 ARG A O 1
ATOM 708 N N . PRO A 1 86 ? 17.938 4.074 -14.008 1 36.38 86 PRO A N 1
ATOM 709 C CA . PRO A 1 86 ? 17.719 3.191 -15.156 1 36.38 86 PRO A CA 1
ATOM 710 C C . PRO A 1 86 ? 16.891 1.961 -14.805 1 36.38 86 PRO A C 1
ATOM 712 O O . PRO A 1 86 ? 16.75 1.05 -15.625 1 36.38 86 PRO A O 1
ATOM 715 N N . ASP A 1 87 ? 16.766 1.57 -13.664 1 37.19 87 ASP A N 1
ATOM 716 C CA . ASP A 1 87 ? 16.344 0.171 -13.703 1 37.19 87 ASP A CA 1
ATOM 717 C C . ASP A 1 87 ? 14.969 0.022 -14.328 1 37.19 87 ASP A C 1
ATOM 719 O O . ASP A 1 87 ? 14.273 1.016 -14.562 1 37.19 87 ASP A O 1
ATOM 723 N N . PHE A 1 88 ? 14.102 -1.144 -14.102 1 37 88 PHE A N 1
ATOM 724 C CA . PHE A 1 88 ? 13.117 -1.85 -14.906 1 37 88 PHE A CA 1
ATOM 725 C C . PHE A 1 88 ? 11.82 -1.053 -14.992 1 37 88 PHE A C 1
ATOM 727 O O . PHE A 1 88 ? 10.961 -1.343 -15.828 1 37 88 PHE A O 1
ATOM 734 N N . LEU A 1 89 ? 11.398 -0.253 -14 1 41.66 89 LEU A N 1
ATOM 735 C CA . LEU A 1 89 ? 10.016 0.211 -14.062 1 41.66 89 LEU A CA 1
ATOM 736 C C . LEU A 1 89 ? 9.883 1.37 -15.047 1 41.66 89 LEU A C 1
ATOM 738 O O . LEU A 1 89 ? 8.914 2.133 -14.984 1 41.66 89 LEU A O 1
ATOM 742 N N . GLY A 1 90 ? 10.672 1.672 -15.898 1 37.78 90 GLY A N 1
ATOM 743 C CA . GLY A 1 90 ? 10.789 2.844 -16.75 1 37.78 90 GLY A CA 1
ATOM 744 C C . GLY A 1 90 ? 9.469 3.25 -17.391 1 37.78 90 GLY A C 1
ATOM 745 O O . GLY A 1 90 ? 9.203 4.438 -17.578 1 37.78 90 GLY A O 1
ATOM 746 N N . SER A 1 91 ? 8.828 2.451 -18.172 1 39.34 91 SER A N 1
ATOM 747 C CA . SER A 1 91 ? 7.863 2.947 -19.156 1 39.34 91 SER A CA 1
ATOM 748 C C . SER A 1 91 ? 6.578 3.414 -18.484 1 39.34 91 SER A C 1
ATOM 750 O O . SER A 1 91 ? 5.777 4.129 -19.078 1 39.34 91 SER A O 1
ATOM 752 N N . VAL A 1 92 ? 6.234 2.945 -17.422 1 41.72 92 VAL A N 1
ATOM 753 C CA . VAL A 1 92 ? 4.875 3.127 -16.922 1 41.72 92 VAL A CA 1
ATOM 754 C C . VAL A 1 92 ? 4.734 4.516 -16.297 1 41.72 92 VAL A C 1
ATOM 756 O O . VAL A 1 92 ? 3.645 4.902 -15.867 1 41.72 92 VAL A O 1
ATOM 759 N N . HIS A 1 93 ? 5.773 5.145 -16.031 1 41.69 93 HIS A N 1
ATOM 760 C CA . HIS A 1 93 ? 5.695 6.332 -15.188 1 41.69 93 HIS A CA 1
ATOM 761 C C . HIS A 1 93 ? 4.953 7.465 -15.891 1 41.69 93 HIS A C 1
ATOM 763 O O . HIS A 1 93 ? 4.18 8.188 -15.266 1 41.69 93 HIS A O 1
ATOM 769 N N . GLY A 1 94 ? 5.238 7.699 -17.109 1 38.94 94 GLY A N 1
ATOM 770 C CA . GLY A 1 94 ? 4.695 8.898 -17.734 1 38.94 94 GLY A CA 1
ATOM 771 C C . GLY A 1 94 ? 3.182 8.961 -17.688 1 38.94 94 GLY A C 1
ATOM 772 O O . GLY A 1 94 ? 2.609 10.031 -17.453 1 38.94 94 GLY A O 1
ATOM 773 N N . SER A 1 95 ? 2.52 7.895 -18.016 1 42.31 95 SER A N 1
ATOM 774 C CA . SER A 1 95 ? 1.07 7.902 -18.172 1 42.31 95 SER A CA 1
ATOM 775 C C . SER A 1 95 ? 0.362 7.98 -16.828 1 42.31 95 SER A C 1
ATOM 777 O O . SER A 1 95 ? -0.785 8.422 -16.75 1 42.31 95 SER A O 1
ATOM 779 N N . ILE A 1 96 ? 0.982 7.598 -15.914 1 44.66 96 ILE A N 1
ATOM 780 C CA . ILE A 1 96 ? 0.337 7.477 -14.609 1 44.66 96 ILE A CA 1
ATOM 781 C C . ILE A 1 96 ? 0.153 8.859 -13.992 1 44.66 96 ILE A C 1
ATOM 783 O O . ILE A 1 96 ? -0.846 9.125 -13.32 1 44.66 96 ILE A O 1
ATOM 787 N N . ILE A 1 97 ? 1.099 9.797 -14.328 1 46.56 97 ILE A N 1
ATOM 788 C CA . ILE A 1 97 ? 0.939 11.109 -13.711 1 46.56 97 ILE A CA 1
ATOM 789 C C . ILE A 1 97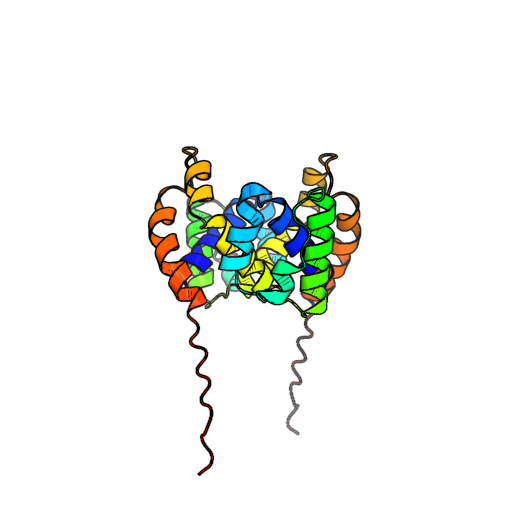 ? -0.408 11.703 -14.109 1 46.56 97 ILE A C 1
ATOM 791 O O . ILE A 1 97 ? -1.097 12.305 -13.281 1 46.56 97 ILE A O 1
ATOM 795 N N . VAL A 1 98 ? -0.786 11.516 -15.336 1 45.06 98 VAL A N 1
ATOM 796 C CA . VAL A 1 98 ? -2.025 12.125 -15.805 1 45.06 98 VAL A CA 1
ATOM 797 C C . VAL A 1 98 ? -3.219 11.461 -15.117 1 45.06 98 VAL A C 1
ATOM 799 O O . VAL A 1 98 ? -4.195 12.133 -14.781 1 45.06 98 VAL A O 1
ATOM 802 N N . SER A 1 99 ? -3.102 10.211 -15.008 1 42.59 99 SER A N 1
ATOM 803 C CA . SER A 1 99 ? -4.262 9.469 -14.531 1 42.59 99 SER A CA 1
ATOM 804 C C . SER A 1 99 ? -4.477 9.68 -13.039 1 42.59 99 SER A C 1
ATOM 806 O O . SER A 1 99 ? -5.574 9.453 -12.523 1 42.59 99 SER A O 1
ATOM 808 N N . LEU A 1 100 ? -3.422 9.875 -12.328 1 48.44 100 LEU A N 1
ATOM 809 C CA . LEU A 1 100 ? -3.621 10.125 -10.906 1 48.44 100 LEU A CA 1
ATOM 810 C C . LEU A 1 100 ? -4.516 11.344 -10.688 1 48.44 100 LEU A C 1
ATOM 812 O O . LEU A 1 100 ? -5.27 11.398 -9.711 1 48.44 100 LEU A O 1
ATOM 816 N N . TYR A 1 101 ? -4.48 12.203 -11.703 1 45.31 101 TYR A N 1
ATOM 817 C CA . TYR A 1 101 ? -5.461 13.289 -11.656 1 45.31 101 TYR A CA 1
ATOM 818 C C . TYR A 1 101 ? -6.879 12.742 -11.711 1 45.31 101 TYR A C 1
ATOM 820 O O . TYR A 1 101 ? -7.789 13.289 -11.086 1 45.31 101 TYR A O 1
ATOM 828 N N . SER A 1 102 ? -7.07 11.734 -12.43 1 43.03 102 SER A N 1
ATOM 829 C CA . SER A 1 102 ? -8.422 11.203 -12.578 1 43.03 102 SER A CA 1
ATOM 830 C C . SER A 1 102 ? -8.875 10.469 -11.32 1 43.03 102 SER A C 1
ATOM 832 O O . SER A 1 102 ? -10.07 10.422 -11.023 1 43.03 102 SER A O 1
ATOM 834 N N . ILE A 1 103 ? -8.031 9.82 -10.727 1 47.03 103 ILE A N 1
ATOM 835 C CA . ILE A 1 103 ? -8.43 9.102 -9.523 1 47.03 103 ILE A CA 1
ATOM 836 C C . ILE A 1 103 ? -8.945 10.094 -8.477 1 47.03 103 ILE A C 1
ATOM 838 O O . ILE A 1 103 ? -9.922 9.812 -7.773 1 47.03 103 ILE A O 1
ATOM 842 N N . SER A 1 104 ? -8.367 11.273 -8.414 1 40.28 104 SER A N 1
ATOM 843 C CA . SER A 1 104 ? -8.805 12.258 -7.426 1 40.28 104 SER A CA 1
ATOM 844 C C . SER A 1 104 ? -10.086 12.945 -7.859 1 40.28 104 SER A C 1
ATOM 846 O O . SER A 1 104 ? -10.734 13.625 -7.062 1 40.28 104 SER A O 1
ATOM 848 N N . SER A 1 105 ? -10.352 12.867 -9.125 1 38.38 105 SER A N 1
ATOM 849 C CA . SER A 1 105 ? -11.555 13.609 -9.508 1 38.38 105 SER A CA 1
ATOM 850 C C . SER A 1 105 ? -12.812 12.844 -9.133 1 38.38 105 SER A C 1
ATOM 852 O O . SER A 1 105 ? -13.352 12.078 -9.938 1 38.38 105 SER A O 1
ATOM 854 N N . ALA A 1 106 ? -12.82 12.133 -8.164 1 38.78 106 ALA A N 1
ATOM 855 C CA . ALA A 1 106 ? -14.211 11.797 -7.871 1 38.78 106 ALA A CA 1
ATOM 856 C C . ALA A 1 106 ? -15.086 13.047 -7.848 1 38.78 106 ALA A C 1
ATOM 858 O O . ALA A 1 106 ? -14.734 14.047 -7.211 1 38.78 106 ALA A O 1
ATOM 859 N N . PRO A 1 107 ? -16 13.219 -8.828 1 34.34 107 PRO A N 1
ATOM 860 C CA . PRO A 1 107 ? -16.922 14.352 -8.773 1 34.34 107 PRO A CA 1
ATOM 861 C C . PRO A 1 107 ? -17.641 14.461 -7.438 1 34.34 107 PRO A C 1
ATOM 863 O O . PRO A 1 107 ? -18.016 13.445 -6.844 1 34.34 107 PRO A O 1
ATOM 866 N N . GLU A 1 108 ? -17.344 15.414 -6.645 1 34.12 108 GLU A N 1
ATOM 867 C CA . GLU A 1 108 ? -18.344 15.93 -5.715 1 34.12 108 GLU A CA 1
ATOM 868 C C . GLU A 1 108 ? -19.688 16.125 -6.406 1 34.12 108 GLU A C 1
ATOM 870 O O . GLU A 1 108 ? -19.844 17.031 -7.223 1 34.12 108 GLU A O 1
ATOM 875 N N . SER A 1 109 ? -20.312 15.203 -7.027 1 31.42 109 SER A N 1
ATOM 876 C CA . SER A 1 109 ? -21.719 15.484 -7.297 1 31.42 109 SER A CA 1
ATOM 877 C C . SER A 1 109 ? -22.469 15.836 -6.02 1 31.42 109 SER A C 1
ATOM 879 O O . SER A 1 109 ? -22.734 14.969 -5.188 1 31.42 109 SER A O 1
ATOM 881 N N . LEU A 1 110 ? -22.141 16.938 -5.266 1 31.36 110 LEU A N 1
ATOM 882 C CA . LEU A 1 110 ? -23.109 17.656 -4.449 1 31.36 110 LEU A CA 1
ATOM 883 C C . LEU A 1 110 ? -24.359 18.016 -5.258 1 31.36 110 LEU A C 1
ATOM 885 O O . LEU A 1 110 ? -24.312 18.859 -6.141 1 31.36 110 LEU A O 1
ATOM 889 N N . GLY A 1 111 ? -25.188 17.094 -5.699 1 31.69 111 GLY A N 1
ATOM 890 C CA . GLY A 1 111 ? -26.594 17.391 -5.969 1 31.69 111 GLY A CA 1
ATOM 891 C C . GLY A 1 111 ? -27.25 18.172 -4.848 1 31.69 111 GLY A C 1
ATOM 892 O O . GLY A 1 111 ? -27.578 17.609 -3.803 1 31.69 111 GLY A O 1
ATOM 893 N N . CYS A 1 112 ? -26.75 19.359 -4.449 1 33.44 112 CYS A N 1
ATOM 894 C CA . CYS A 1 112 ? -27.594 20.266 -3.697 1 33.44 112 CYS A CA 1
ATOM 895 C C . CYS A 1 112 ? -28.953 20.438 -4.375 1 33.44 112 CYS A C 1
ATOM 897 O O . CYS A 1 112 ? -29.031 20.906 -5.516 1 33.44 112 CYS A O 1
ATOM 899 N N . PHE A 1 113 ? -29.969 19.578 -4.184 1 31.2 113 PHE A N 1
ATOM 900 C CA . PHE A 1 113 ? -31.406 19.781 -4.367 1 31.2 113 PHE A CA 1
ATOM 901 C C . PHE A 1 113 ? -31.844 21.109 -3.762 1 31.2 113 PHE A C 1
ATOM 903 O O . PHE A 1 113 ? -31.594 21.375 -2.58 1 31.2 113 PHE A O 1
ATOM 910 N N . SER A 1 114 ? -31.781 22.234 -4.543 1 27.17 114 SER A N 1
ATOM 911 C CA . SER A 1 114 ? -32.562 23.453 -4.344 1 27.17 114 SER A CA 1
ATOM 912 C C . SER A 1 114 ? -34.031 23.141 -4.082 1 27.17 114 SER A C 1
ATOM 914 O O . SER A 1 114 ? -34.656 22.438 -4.871 1 27.17 114 SER A O 1
ATOM 916 N N . ASP A 1 115 ? -34.375 22.969 -2.879 1 26.69 115 ASP A N 1
ATOM 917 C CA . ASP A 1 115 ? -35.75 23.109 -2.443 1 26.69 115 ASP A CA 1
ATOM 918 C C . ASP A 1 115 ? -36.375 24.375 -3.018 1 26.69 115 ASP A C 1
ATOM 920 O O . ASP A 1 115 ? -35.875 25.469 -2.842 1 26.69 115 ASP A O 1
ATOM 924 N N . GLU A 1 116 ? -37.031 24.25 -4.219 1 22.53 116 GLU A N 1
ATOM 925 C CA . GLU A 1 116 ? -38.281 25.016 -4.285 1 22.53 116 GLU A CA 1
ATOM 926 C C . GLU A 1 116 ? -39.312 24.453 -3.322 1 22.53 116 GLU A C 1
ATOM 928 O O . GLU A 1 116 ? -39.406 23.234 -3.127 1 22.53 116 GLU A O 1
ATOM 933 N N . MET B 1 1 ? -8.992 -3.408 -14.461 1 88.75 1 MET B N 1
ATOM 934 C CA . MET B 1 1 ? -8.188 -2.879 -13.359 1 88.75 1 MET B CA 1
ATOM 935 C C . MET B 1 1 ? -7.473 -1.602 -13.781 1 88.75 1 MET B C 1
ATOM 937 O O . MET B 1 1 ? -6.98 -1.501 -14.906 1 88.75 1 MET B O 1
ATOM 941 N N . ASP B 1 2 ? -7.461 -0.579 -12.891 1 90.75 2 ASP B N 1
ATOM 942 C CA . ASP B 1 2 ? -6.742 0.677 -13.094 1 90.75 2 ASP B CA 1
ATOM 943 C C . ASP B 1 2 ? -5.242 0.436 -13.234 1 90.75 2 ASP B C 1
ATOM 945 O O . ASP B 1 2 ? -4.672 -0.394 -12.523 1 90.75 2 ASP B O 1
ATOM 949 N N . GLU B 1 3 ? -4.668 1.109 -14.258 1 91.44 3 GLU B N 1
ATOM 950 C CA . GLU B 1 3 ? -3.248 0.913 -14.523 1 91.44 3 GLU B CA 1
ATOM 951 C C . GLU B 1 3 ? -2.41 1.204 -13.281 1 91.44 3 GLU B C 1
ATOM 953 O O . GLU B 1 3 ? -1.384 0.562 -13.055 1 91.44 3 GLU B O 1
ATOM 958 N N . THR B 1 4 ? -2.795 2.197 -12.508 1 92.75 4 THR B N 1
ATOM 959 C CA . THR B 1 4 ? -2.061 2.539 -11.297 1 92.75 4 THR B CA 1
ATOM 960 C C . THR B 1 4 ? -2.146 1.407 -10.273 1 92.75 4 THR B C 1
ATOM 962 O O . THR B 1 4 ? -1.178 1.131 -9.562 1 92.75 4 THR B O 1
ATOM 965 N N . VAL B 1 5 ? -3.264 0.804 -10.227 1 95.62 5 VAL B N 1
ATOM 966 C CA . VAL B 1 5 ? -3.449 -0.333 -9.336 1 95.62 5 VAL B CA 1
ATOM 967 C C . VAL B 1 5 ? -2.625 -1.52 -9.828 1 95.62 5 VAL B C 1
ATOM 969 O O . VAL B 1 5 ? -1.981 -2.209 -9.031 1 95.62 5 VAL B O 1
ATOM 972 N N . ALA B 1 6 ? -2.633 -1.691 -11.148 1 96.06 6 ALA B N 1
ATOM 973 C CA . ALA B 1 6 ? -1.809 -2.748 -11.727 1 96.06 6 ALA B CA 1
ATOM 974 C C . ALA B 1 6 ? -0.333 -2.535 -11.398 1 96.06 6 ALA B C 1
ATOM 976 O O . ALA B 1 6 ? 0.375 -3.482 -11.047 1 96.06 6 ALA B O 1
ATOM 977 N N . GLU B 1 7 ? 0.1 -1.344 -11.445 1 94.94 7 GLU B N 1
ATOM 978 C CA . GLU B 1 7 ? 1.481 -1.006 -11.117 1 94.94 7 GLU B CA 1
ATOM 979 C C . GLU B 1 7 ? 1.767 -1.217 -9.633 1 94.94 7 GLU B C 1
ATOM 981 O O . GLU B 1 7 ? 2.875 -1.601 -9.258 1 94.94 7 GLU B O 1
ATOM 986 N N . PHE B 1 8 ? 0.855 -0.887 -8.82 1 96.31 8 PHE B N 1
ATOM 987 C CA . PHE B 1 8 ? 0.994 -1.15 -7.395 1 96.31 8 PHE B CA 1
ATOM 988 C C . PHE B 1 8 ? 1.226 -2.635 -7.141 1 96.31 8 PHE B C 1
ATOM 990 O O . PHE B 1 8 ? 2.131 -3.006 -6.387 1 96.31 8 PHE B O 1
ATOM 997 N N . PHE B 1 9 ? 0.469 -3.498 -7.793 1 98.25 9 PHE B N 1
ATOM 998 C CA . PHE B 1 9 ? 0.68 -4.938 -7.684 1 98.25 9 PHE B CA 1
ATOM 999 C C . PHE B 1 9 ? 2.066 -5.32 -8.188 1 98.25 9 PHE B C 1
ATOM 1001 O O . PHE B 1 9 ? 2.787 -6.07 -7.527 1 98.25 9 PHE B O 1
ATOM 1008 N N . LYS B 1 10 ? 2.389 -4.777 -9.32 1 97.12 10 LYS B N 1
ATOM 1009 C CA . LYS B 1 10 ? 3.668 -5.105 -9.945 1 97.12 10 LYS B CA 1
ATOM 1010 C C . LYS B 1 10 ? 4.832 -4.785 -9.016 1 97.12 10 LYS B C 1
ATOM 1012 O O . LYS B 1 10 ? 5.688 -5.641 -8.766 1 97.12 10 LYS B O 1
ATOM 1017 N N . ARG B 1 11 ? 4.793 -3.584 -8.398 1 95.44 11 ARG B N 1
ATOM 1018 C CA . ARG B 1 11 ? 5.871 -3.172 -7.504 1 95.44 11 ARG B CA 1
ATOM 1019 C C . ARG B 1 11 ? 5.898 -4.035 -6.246 1 95.44 11 ARG B C 1
ATOM 1021 O O . ARG B 1 11 ? 6.969 -4.359 -5.734 1 95.44 11 ARG B O 1
ATOM 1028 N N . THR B 1 12 ? 4.727 -4.395 -5.766 1 97.31 12 THR B N 1
ATOM 1029 C CA . THR B 1 12 ? 4.648 -5.219 -4.566 1 97.31 12 THR B CA 1
ATOM 1030 C C . THR B 1 12 ? 5.172 -6.625 -4.836 1 97.31 12 THR B C 1
ATOM 1032 O O . THR B 1 12 ? 5.98 -7.152 -4.066 1 97.31 12 THR B O 1
ATOM 1035 N N . ILE B 1 13 ? 4.781 -7.238 -5.973 1 98.12 13 ILE B N 1
ATOM 1036 C CA . ILE B 1 13 ? 5.152 -8.617 -6.285 1 98.12 13 ILE B CA 1
ATOM 1037 C C . ILE B 1 13 ? 6.645 -8.688 -6.598 1 98.12 13 ILE B C 1
ATOM 1039 O O . ILE B 1 13 ? 7.312 -9.664 -6.242 1 98.12 13 ILE B O 1
ATOM 1043 N N . LEU B 1 14 ? 7.121 -7.652 -7.199 1 97.25 14 LEU B N 1
ATOM 1044 C CA . LEU B 1 14 ? 8.539 -7.609 -7.531 1 97.25 14 LEU B CA 1
ATOM 1045 C C . LEU B 1 14 ? 9.398 -7.617 -6.266 1 97.25 14 LEU B C 1
ATOM 1047 O O . LEU B 1 14 ? 10.531 -8.094 -6.285 1 97.25 14 LEU B O 1
ATOM 1051 N N . LYS B 1 15 ? 8.883 -7.109 -5.168 1 94.19 15 LYS B N 1
ATOM 1052 C CA . LYS B 1 15 ? 9.609 -7.09 -3.902 1 94.19 15 LYS B CA 1
ATOM 1053 C C . LYS B 1 15 ? 9.711 -8.492 -3.305 1 94.19 15 LYS B C 1
ATOM 1055 O O . LYS B 1 15 ? 10.617 -8.773 -2.523 1 94.19 15 LYS B O 1
ATOM 1060 N N . ILE B 1 16 ? 8.797 -9.328 -3.625 1 94.25 16 ILE B N 1
ATOM 1061 C CA . ILE B 1 16 ? 8.719 -10.656 -3.027 1 94.25 16 ILE B CA 1
ATOM 1062 C C . ILE B 1 16 ? 9.781 -11.562 -3.637 1 94.25 16 ILE B C 1
ATOM 1064 O O . ILE B 1 16 ? 9.805 -11.773 -4.852 1 94.25 16 ILE B O 1
ATOM 1068 N N . PRO B 1 17 ? 10.633 -12.117 -2.863 1 94.88 17 PRO B N 1
ATOM 1069 C CA . PRO B 1 17 ? 11.57 -13.094 -3.426 1 94.88 17 PRO B CA 1
ATOM 1070 C C . PRO B 1 17 ? 10.867 -14.305 -4.027 1 94.88 17 PRO B C 1
ATOM 1072 O O . PRO B 1 17 ? 9.836 -14.758 -3.508 1 94.88 17 PRO B O 1
ATOM 1075 N N . MET B 1 18 ? 11.477 -14.914 -5.062 1 95.12 18 MET B N 1
ATOM 1076 C CA . MET B 1 18 ? 10.914 -16.094 -5.719 1 95.12 18 MET B CA 1
ATOM 1077 C C . MET B 1 18 ? 10.688 -17.219 -4.719 1 95.12 18 MET B C 1
ATOM 1079 O O . MET B 1 18 ? 9.688 -17.938 -4.793 1 95.12 18 MET B O 1
ATOM 1083 N N . THR B 1 19 ? 11.633 -17.297 -3.773 1 93.94 19 THR B N 1
ATOM 1084 C CA . THR B 1 19 ? 11.609 -18.391 -2.82 1 93.94 19 THR B CA 1
ATOM 1085 C C . THR B 1 19 ? 10.438 -18.25 -1.851 1 93.94 19 THR B C 1
ATOM 1087 O O . THR B 1 19 ? 10.016 -19.219 -1.225 1 93.94 19 THR B O 1
ATOM 1090 N N . GLU B 1 20 ? 9.891 -17.047 -1.721 1 94.75 20 GLU B N 1
ATOM 1091 C CA . GLU B 1 20 ? 8.82 -16.797 -0.763 1 94.75 20 GLU B CA 1
ATOM 1092 C C . GLU B 1 20 ? 7.496 -16.531 -1.474 1 94.75 20 GLU B C 1
ATOM 1094 O O . GLU B 1 20 ? 6.465 -16.344 -0.826 1 94.75 20 GLU B O 1
ATOM 1099 N N . MET B 1 21 ? 7.422 -16.516 -2.711 1 96.88 21 MET B N 1
ATOM 1100 C CA . MET B 1 21 ? 6.289 -16.094 -3.523 1 96.88 21 MET B CA 1
ATOM 1101 C C . MET B 1 21 ? 5.047 -16.922 -3.209 1 96.88 21 MET B C 1
ATOM 1103 O O . MET B 1 21 ? 3.99 -16.375 -2.895 1 96.88 21 MET B O 1
ATOM 1107 N N . MET B 1 22 ? 5.176 -18.25 -3.238 1 95 22 MET B N 1
ATOM 1108 C CA . MET B 1 22 ? 4.039 -19.125 -3.004 1 95 22 MET B CA 1
ATOM 1109 C C . MET B 1 22 ? 3.484 -18.938 -1.596 1 95 22 MET B C 1
ATOM 1111 O O . MET B 1 22 ? 2.271 -18.828 -1.413 1 95 22 MET B O 1
ATOM 1115 N N . THR B 1 23 ? 4.375 -18.875 -0.634 1 94.25 23 THR B N 1
ATOM 1116 C CA . THR B 1 23 ? 3.982 -18.734 0.763 1 94.25 23 THR B CA 1
ATOM 1117 C C . THR B 1 23 ? 3.232 -17.422 0.979 1 94.25 23 THR B C 1
ATOM 1119 O O . THR B 1 23 ? 2.205 -17.391 1.659 1 94.25 23 THR B O 1
ATOM 1122 N N . ILE B 1 24 ? 3.721 -16.359 0.405 1 96.44 24 ILE B N 1
ATOM 1123 C CA . ILE B 1 24 ? 3.133 -15.031 0.572 1 96.44 24 ILE B CA 1
ATOM 1124 C C . ILE B 1 24 ? 1.781 -14.977 -0.136 1 96.44 24 ILE B C 1
ATOM 1126 O O . ILE B 1 24 ? 0.81 -14.445 0.41 1 96.44 24 ILE B O 1
ATOM 1130 N N . LEU B 1 25 ? 1.672 -15.516 -1.358 1 97.94 25 LEU B N 1
ATOM 1131 C CA . LEU B 1 25 ? 0.418 -15.5 -2.105 1 97.94 25 LEU B CA 1
ATOM 1132 C C . LEU B 1 25 ? -0.647 -16.328 -1.395 1 97.94 25 LEU B C 1
ATOM 1134 O O . LEU B 1 25 ? -1.824 -15.961 -1.389 1 97.94 25 LEU B O 1
ATOM 1138 N N . LYS B 1 26 ? -0.218 -17.375 -0.794 1 96.25 26 LYS B N 1
ATOM 1139 C CA . LYS B 1 26 ? -1.155 -18.188 -0.02 1 96.25 26 LYS B CA 1
ATOM 1140 C C . LYS B 1 26 ? -1.65 -17.438 1.208 1 96.25 26 LYS B C 1
ATOM 1142 O O . LYS B 1 26 ? -2.842 -17.453 1.522 1 96.25 26 LYS B O 1
ATOM 1147 N N . ALA B 1 27 ? -0.702 -16.781 1.895 1 95.25 27 ALA B N 1
ATOM 1148 C CA . ALA B 1 27 ? -1.08 -16 3.072 1 95.25 27 ALA B CA 1
ATOM 1149 C C . ALA B 1 27 ? -1.999 -14.844 2.691 1 95.25 27 ALA B C 1
ATOM 1151 O O . ALA B 1 27 ? -2.877 -14.461 3.469 1 95.25 27 ALA B O 1
ATOM 1152 N N . TRP B 1 28 ? -1.698 -14.289 1.527 1 97.19 28 TRP B N 1
ATOM 1153 C CA . TRP B 1 28 ? -2.531 -13.211 1 1 97.19 28 TRP B CA 1
ATOM 1154 C C . TRP B 1 28 ? -3.959 -13.695 0.765 1 97.19 28 TRP B C 1
ATOM 1156 O O . TRP B 1 28 ? -4.91 -12.914 0.874 1 97.19 28 TRP B O 1
ATOM 1166 N N . ASP B 1 29 ? -4.168 -14.93 0.353 1 96.88 29 ASP B N 1
ATOM 1167 C CA . ASP B 1 29 ? -5.414 -15.688 0.28 1 96.88 29 ASP B CA 1
ATOM 1168 C C . ASP B 1 29 ? -6.398 -15.031 -0.688 1 96.88 29 ASP B C 1
ATOM 1170 O O . ASP B 1 29 ? -7.613 -15.117 -0.493 1 96.88 29 ASP B O 1
ATOM 1174 N N . PHE B 1 30 ? -5.973 -14.297 -1.618 1 97.88 30 PHE B N 1
ATOM 1175 C CA . PHE B 1 30 ? -6.828 -13.711 -2.643 1 97.88 30 PHE B CA 1
ATOM 1176 C C . PHE B 1 30 ? -7.039 -14.68 -3.795 1 97.88 30 PHE B C 1
ATOM 1178 O O . PHE B 1 30 ? -8.133 -14.758 -4.352 1 97.88 30 PHE B O 1
ATOM 1185 N N . LEU B 1 31 ? -6.012 -15.43 -4.246 1 97.44 31 LEU B N 1
ATOM 1186 C CA . LEU B 1 31 ? -6.062 -16.422 -5.312 1 97.44 31 LEU B CA 1
ATOM 1187 C C . LEU B 1 31 ? -6.449 -17.781 -4.762 1 97.44 31 LEU B C 1
ATOM 1189 O O . LEU B 1 31 ? -5.965 -18.203 -3.707 1 97.44 31 LEU B O 1
ATOM 1193 N N . SER B 1 32 ? -7.336 -18.422 -5.504 1 96.38 32 SER B N 1
ATOM 1194 C CA . SER B 1 32 ? -7.742 -19.75 -5.078 1 96.38 32 SER B CA 1
ATOM 1195 C C . SER B 1 32 ? -6.602 -20.75 -5.223 1 96.38 32 SER B C 1
ATOM 1197 O O . SER B 1 32 ? -5.645 -20.516 -5.961 1 96.38 32 SER B O 1
ATOM 1199 N N . GLU B 1 33 ? -6.832 -21.891 -4.586 1 95.06 33 GLU B N 1
ATOM 1200 C CA . GLU B 1 33 ? -5.844 -22.953 -4.703 1 95.06 33 GLU B CA 1
ATOM 1201 C C . GLU B 1 33 ? -5.66 -23.391 -6.156 1 95.06 33 GLU B C 1
ATOM 1203 O O . GLU B 1 33 ? -4.535 -23.594 -6.609 1 95.06 33 GLU B O 1
ATOM 1208 N N . LYS B 1 34 ? -6.781 -23.5 -6.844 1 96.75 34 LYS B N 1
ATOM 1209 C CA . LYS B 1 34 ? -6.742 -23.891 -8.25 1 96.75 34 LYS B CA 1
ATOM 1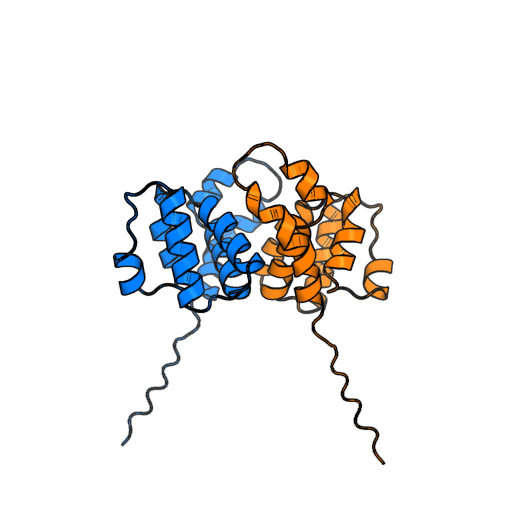210 C C . LYS B 1 34 ? -5.965 -22.875 -9.078 1 96.75 34 LYS B C 1
ATOM 1212 O O . LYS B 1 34 ? -5.152 -23.25 -9.93 1 96.75 34 LYS B O 1
ATOM 1217 N N . GLN B 1 35 ? -6.199 -21.594 -8.852 1 97.31 35 GLN B N 1
ATOM 1218 C CA . GLN B 1 35 ? -5.484 -20.531 -9.562 1 97.31 35 GLN B CA 1
ATOM 1219 C C . GLN B 1 35 ? -3.99 -20.594 -9.258 1 97.31 35 GLN B C 1
ATOM 1221 O O . GLN B 1 35 ? -3.164 -20.438 -10.164 1 97.31 35 GLN B O 1
ATOM 1226 N N . LEU B 1 36 ? -3.549 -20.828 -8.016 1 96.44 36 LEU B N 1
ATOM 1227 C CA . LEU B 1 36 ? -2.148 -20.875 -7.605 1 96.44 36 LEU B CA 1
ATOM 1228 C C . LEU B 1 36 ? -1.442 -22.078 -8.219 1 96.44 36 LEU B C 1
ATOM 1230 O O . LEU B 1 36 ? -0.277 -21.984 -8.609 1 96.44 36 LEU B O 1
ATOM 1234 N N . GLN B 1 37 ? -2.178 -23.125 -8.352 1 95.25 37 GLN B N 1
ATOM 1235 C CA . GLN B 1 37 ? -1.59 -24.344 -8.914 1 95.25 37 GLN B CA 1
ATOM 1236 C C . GLN B 1 37 ? -1.289 -24.172 -10.398 1 95.25 37 GLN B C 1
ATOM 1238 O O . GLN B 1 37 ? -0.435 -24.875 -10.945 1 95.25 37 GLN B O 1
ATOM 1243 N N . ASN B 1 38 ? -1.923 -23.25 -11.016 1 95.75 38 ASN B N 1
ATOM 1244 C CA . ASN B 1 38 ? -1.755 -23.031 -12.453 1 95.75 38 ASN B CA 1
ATOM 1245 C C . ASN B 1 38 ? -0.698 -21.969 -12.742 1 95.75 38 ASN B C 1
ATOM 1247 O O . ASN B 1 38 ? -0.392 -21.703 -13.906 1 95.75 38 ASN B O 1
ATOM 1251 N N . VAL B 1 39 ? -0.197 -21.391 -11.695 1 95.62 39 VAL B N 1
ATOM 1252 C CA . VAL B 1 39 ? 0.871 -20.406 -11.867 1 95.62 39 VAL B CA 1
ATOM 1253 C C . VAL B 1 39 ? 2.205 -21.125 -12.055 1 95.62 39 VAL B C 1
ATOM 1255 O O . VAL B 1 39 ? 2.52 -22.062 -11.328 1 95.62 39 VAL B O 1
ATOM 1258 N N . ASN B 1 40 ? 2.998 -20.781 -13.102 1 96.19 40 ASN B N 1
ATOM 1259 C CA . ASN B 1 40 ? 4.32 -21.344 -13.344 1 96.19 40 ASN B CA 1
ATOM 1260 C C . ASN B 1 40 ? 5.398 -20.594 -12.555 1 96.19 40 ASN B C 1
ATOM 1262 O O . ASN B 1 40 ? 5.898 -19.562 -13.008 1 96.19 40 ASN B O 1
ATOM 1266 N N . PHE B 1 41 ? 5.941 -21.156 -11.484 1 95.5 41 PHE B N 1
ATOM 1267 C CA . PHE B 1 41 ? 6.918 -20.516 -10.609 1 95.5 41 PHE B CA 1
ATOM 1268 C C . PHE B 1 41 ? 8.336 -20.812 -11.078 1 95.5 41 PHE B C 1
ATOM 1270 O O . PHE B 1 41 ? 9.305 -20.312 -10.5 1 95.5 41 PHE B O 1
ATOM 1277 N N . ARG B 1 42 ? 8.5 -21.594 -12.164 1 94.38 42 ARG B N 1
ATOM 1278 C CA . ARG B 1 42 ? 9.812 -21.953 -12.695 1 94.38 42 ARG B CA 1
ATOM 1279 C C . ARG B 1 42 ? 10.266 -20.953 -13.75 1 94.38 42 ARG B C 1
ATOM 1281 O O . ARG B 1 42 ? 11.406 -21 -14.219 1 94.38 42 ARG B O 1
ATOM 1288 N N . GLN B 1 43 ? 9.484 -20.109 -14.008 1 95.88 43 GLN B N 1
ATOM 1289 C CA . GLN B 1 43 ? 9.797 -19.094 -15.008 1 95.88 43 GLN B CA 1
ATOM 1290 C C . GLN B 1 43 ? 10.562 -17.922 -14.398 1 95.88 43 GLN B C 1
ATOM 1292 O O . GLN B 1 43 ? 10.75 -17.875 -13.18 1 95.88 43 GLN B O 1
ATOM 1297 N N . ARG B 1 44 ? 11.086 -17.062 -15.32 1 96.31 44 ARG B N 1
ATOM 1298 C CA . ARG B 1 44 ? 11.758 -15.852 -14.852 1 96.31 44 ARG B CA 1
ATOM 1299 C C . ARG B 1 44 ? 10.805 -14.992 -14.023 1 96.31 44 ARG B C 1
ATOM 1301 O O . ARG B 1 44 ? 9.602 -14.961 -14.281 1 96.31 44 ARG B O 1
ATOM 1308 N N . LYS B 1 45 ? 11.344 -14.242 -13.016 1 95.62 45 LYS B N 1
ATOM 1309 C CA . LYS B 1 45 ? 10.523 -13.461 -12.102 1 95.62 45 LYS B CA 1
ATOM 1310 C C . LYS B 1 45 ? 9.656 -12.461 -12.852 1 95.62 45 LYS B C 1
ATOM 1312 O O . LYS B 1 45 ? 8.477 -12.289 -12.539 1 95.62 45 LYS B O 1
ATOM 1317 N N . GLU B 1 46 ? 10.242 -11.844 -13.891 1 95.88 46 GLU B N 1
ATOM 1318 C CA . GLU B 1 46 ? 9.516 -10.836 -14.656 1 95.88 46 GLU B CA 1
ATOM 1319 C C . GLU B 1 46 ? 8.289 -11.438 -15.336 1 95.88 46 GLU B C 1
ATOM 1321 O O . GLU B 1 46 ? 7.223 -10.812 -15.375 1 95.88 46 GLU B O 1
ATOM 1326 N N . SER B 1 47 ? 8.445 -12.523 -15.852 1 96.88 47 SER B N 1
ATOM 1327 C CA . SER B 1 47 ? 7.344 -13.227 -16.5 1 96.88 47 SER B CA 1
ATOM 1328 C C . SER B 1 47 ? 6.281 -13.656 -15.5 1 96.88 47 SER B C 1
ATOM 1330 O O . SER B 1 47 ? 5.086 -13.562 -15.781 1 96.88 47 SER B O 1
ATOM 1332 N N . LEU B 1 48 ? 6.715 -14.047 -14.383 1 98.12 48 LEU B N 1
ATOM 1333 C CA . LEU B 1 48 ? 5.805 -14.438 -13.312 1 98.12 48 LEU B CA 1
ATOM 1334 C C . LEU B 1 48 ? 4.984 -13.25 -12.836 1 98.12 48 LEU B C 1
ATOM 1336 O O . LEU B 1 48 ? 3.77 -13.359 -12.648 1 98.12 48 LEU B O 1
ATOM 1340 N N . VAL B 1 49 ? 5.648 -12.141 -12.641 1 97.88 49 VAL B N 1
ATOM 1341 C CA . VAL B 1 49 ? 4.98 -10.93 -12.172 1 97.88 49 VAL B CA 1
ATOM 1342 C C . VAL B 1 49 ? 3.895 -10.523 -13.164 1 97.88 49 VAL B C 1
ATOM 1344 O O . VAL B 1 49 ? 2.779 -10.18 -12.766 1 97.88 49 VAL B O 1
ATOM 1347 N N . GLN B 1 50 ? 4.195 -10.641 -14.445 1 97.12 50 GLN B N 1
ATOM 1348 C CA . GLN B 1 50 ? 3.209 -10.312 -15.469 1 97.12 50 GLN B CA 1
ATOM 1349 C C . GLN B 1 50 ? 1.991 -11.227 -15.367 1 97.12 50 GLN B C 1
ATOM 1351 O O . GLN B 1 50 ? 0.852 -10.766 -15.43 1 97.12 50 GLN B O 1
ATOM 1356 N N . ASP B 1 51 ? 2.223 -12.477 -15.242 1 97.81 51 ASP B N 1
ATOM 1357 C CA . ASP B 1 51 ? 1.138 -13.445 -15.133 1 97.81 51 ASP B CA 1
ATOM 1358 C C . ASP B 1 51 ? 0.281 -13.172 -13.898 1 97.81 51 ASP B C 1
ATOM 1360 O O . ASP B 1 51 ? -0.948 -13.258 -13.953 1 97.81 51 ASP B O 1
ATOM 1364 N N . LEU B 1 52 ? 0.906 -12.82 -12.812 1 98.69 52 LEU B N 1
ATOM 1365 C CA . LEU B 1 52 ? 0.194 -12.586 -11.555 1 98.69 52 LEU B CA 1
ATOM 1366 C C . LEU B 1 52 ? -0.629 -11.305 -11.641 1 98.69 52 LEU B C 1
ATOM 1368 O O . LEU B 1 52 ? -1.757 -11.25 -11.141 1 98.69 52 LEU B O 1
ATOM 1372 N N . VAL B 1 53 ? -0.13 -10.312 -12.227 1 98.38 53 VAL B N 1
ATOM 1373 C CA . VAL B 1 53 ? -0.87 -9.07 -12.398 1 98.38 53 VAL B CA 1
ATOM 1374 C C . VAL B 1 53 ? -2.09 -9.305 -13.281 1 98.38 53 VAL B C 1
ATOM 1376 O O . VAL B 1 53 ? -3.178 -8.797 -13 1 98.38 53 VAL B O 1
ATOM 1379 N N . LEU B 1 54 ? -1.896 -10.086 -14.32 1 97.69 54 LEU B N 1
ATOM 1380 C CA . LEU B 1 54 ? -3.012 -10.422 -15.203 1 97.69 54 LEU B CA 1
ATOM 1381 C C . LEU B 1 54 ? -4.086 -11.195 -14.445 1 97.69 54 LEU B C 1
ATOM 1383 O O . LEU B 1 54 ? -5.281 -10.961 -14.641 1 97.69 54 LEU B O 1
ATOM 1387 N N . LEU B 1 55 ? -3.67 -12.109 -13.625 1 97.88 55 LEU B N 1
ATOM 1388 C CA . LEU B 1 55 ? -4.609 -12.859 -12.797 1 97.88 55 LEU B CA 1
ATOM 1389 C C . LEU B 1 55 ? -5.387 -11.922 -11.875 1 97.88 55 LEU B C 1
ATOM 1391 O O . LEU B 1 55 ? -6.594 -12.086 -11.688 1 97.88 55 LEU B O 1
ATOM 1395 N N . CYS B 1 56 ? -4.688 -10.945 -11.266 1 97.88 56 CYS B N 1
ATOM 1396 C CA . CYS B 1 56 ? -5.336 -9.961 -10.406 1 97.88 56 CYS B CA 1
ATOM 1397 C C . CYS B 1 56 ? -6.371 -9.156 -11.188 1 97.88 56 CYS B C 1
ATOM 1399 O O . CYS B 1 56 ? -7.461 -8.883 -10.672 1 97.88 56 CYS B O 1
ATOM 1401 N N . GLU B 1 57 ? -6 -8.797 -12.445 1 97.69 57 GLU B N 1
ATOM 1402 C CA . GLU B 1 57 ? -6.926 -8.055 -13.305 1 97.69 57 GLU B CA 1
ATOM 1403 C C . GLU B 1 57 ? -8.164 -8.891 -13.617 1 97.69 57 GLU B C 1
ATOM 1405 O O . GLU B 1 57 ? -9.289 -8.391 -13.516 1 97.69 57 GLU B O 1
ATOM 1410 N N . LYS B 1 58 ? -8 -10.109 -13.977 1 96.94 58 LYS B N 1
ATOM 1411 C CA . LYS B 1 58 ? -9.109 -11 -14.32 1 96.94 58 LYS B CA 1
ATOM 1412 C C . LYS B 1 58 ? -10.039 -11.203 -13.133 1 96.94 58 LYS B C 1
ATOM 1414 O O . LYS B 1 58 ? -11.25 -11.344 -13.297 1 96.94 58 LYS B O 1
ATOM 1419 N N . LYS B 1 59 ? -9.492 -11.094 -11.938 1 97.31 59 LYS B N 1
ATOM 1420 C CA . LYS B 1 59 ? -10.281 -11.281 -10.719 1 97.31 59 LYS B CA 1
ATOM 1421 C C . LYS B 1 59 ? -10.789 -9.945 -10.188 1 97.31 59 LYS B C 1
ATOM 1423 O O . LYS B 1 59 ? -11.359 -9.883 -9.094 1 97.31 59 LYS B O 1
ATOM 1428 N N . ARG B 1 60 ? -10.594 -8.992 -10.852 1 96.19 60 ARG B N 1
ATOM 1429 C CA . ARG B 1 60 ? -11.047 -7.645 -10.516 1 96.19 60 ARG B CA 1
ATOM 1430 C C . ARG B 1 60 ? -10.523 -7.215 -9.148 1 96.19 60 ARG B C 1
ATOM 1432 O O . ARG B 1 60 ? -11.297 -6.781 -8.289 1 96.19 60 ARG B O 1
ATOM 1439 N N . ALA B 1 61 ? -9.18 -7.383 -8.984 1 97.06 61 ALA B N 1
ATOM 1440 C CA . ALA B 1 61 ? -8.523 -6.973 -7.746 1 97.06 61 ALA B CA 1
ATOM 1441 C C . ALA B 1 61 ? -8.547 -5.457 -7.586 1 97.06 61 ALA B C 1
ATOM 1443 O O . ALA B 1 61 ? -8.391 -4.719 -8.562 1 97.06 61 ALA B O 1
ATOM 1444 N N . SER B 1 62 ? -8.719 -4.98 -6.305 1 97.31 62 SER B N 1
ATOM 1445 C CA . SER B 1 62 ? -8.789 -3.559 -5.988 1 97.31 62 SER B CA 1
ATOM 1446 C C . SER B 1 62 ? -7.5 -3.076 -5.324 1 97.31 62 SER B C 1
ATOM 1448 O O . SER B 1 62 ?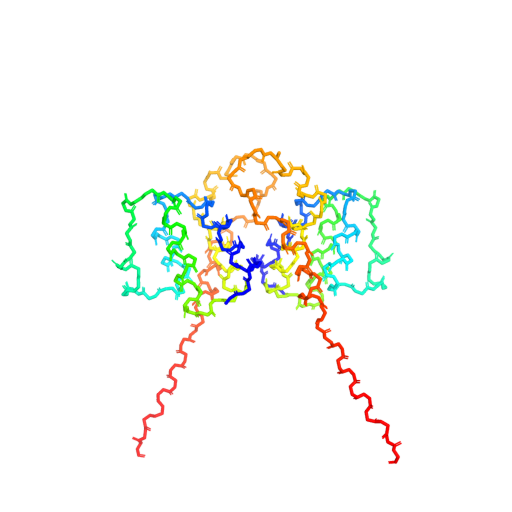 -6.605 -3.873 -5.039 1 97.31 62 SER B O 1
ATOM 1450 N N . VAL B 1 63 ? -7.461 -1.792 -5.102 1 97 63 VAL B N 1
ATOM 1451 C CA . VAL B 1 63 ? -6.324 -1.21 -4.391 1 97 63 VAL B CA 1
ATOM 1452 C C . VAL B 1 63 ? -6.281 -1.742 -2.961 1 97 63 VAL B C 1
ATOM 1454 O O . VAL B 1 63 ? -5.203 -1.896 -2.385 1 97 63 VAL B O 1
ATOM 1457 N N . HIS B 1 64 ? -7.461 -2.051 -2.459 1 97.44 64 HIS B N 1
ATOM 1458 C CA . HIS B 1 64 ? -7.535 -2.699 -1.154 1 97.44 64 HIS B CA 1
ATOM 1459 C C . HIS B 1 64 ? -6.793 -4.031 -1.159 1 97.44 64 HIS B C 1
ATOM 1461 O O . HIS B 1 64 ? -6.031 -4.328 -0.237 1 97.44 64 HIS B O 1
ATOM 1467 N N . ASP B 1 65 ? -6.961 -4.789 -2.188 1 97.88 65 ASP B N 1
ATOM 1468 C CA . ASP B 1 65 ? -6.316 -6.094 -2.299 1 97.88 65 ASP B CA 1
ATOM 1469 C C . ASP B 1 65 ? -4.801 -5.949 -2.445 1 97.88 65 ASP B C 1
ATOM 1471 O O . ASP B 1 65 ? -4.039 -6.738 -1.884 1 97.88 65 ASP B O 1
ATOM 1475 N N . ALA B 1 66 ? -4.391 -4.945 -3.213 1 97.88 66 ALA B N 1
ATOM 1476 C CA . ALA B 1 66 ? -2.965 -4.684 -3.398 1 97.88 66 ALA B CA 1
ATOM 1477 C C . ALA B 1 66 ? -2.305 -4.285 -2.082 1 97.88 66 ALA B C 1
ATOM 1479 O O . ALA B 1 66 ? -1.208 -4.754 -1.765 1 97.88 66 ALA B O 1
ATOM 1480 N N . ALA B 1 67 ? -3.035 -3.467 -1.319 1 97.25 67 ALA B N 1
ATOM 1481 C CA . ALA B 1 67 ? -2.525 -3.045 -0.017 1 97.25 67 ALA B CA 1
ATOM 1482 C C . ALA B 1 67 ? -2.373 -4.234 0.925 1 97.25 67 ALA B C 1
ATOM 1484 O O . ALA B 1 67 ? -1.386 -4.332 1.657 1 97.25 67 ALA B O 1
ATOM 1485 N N . LEU B 1 68 ? -3.336 -5.152 0.91 1 97.75 68 LEU B N 1
ATOM 1486 C CA . LEU B 1 68 ? -3.27 -6.328 1.767 1 97.75 68 LEU B CA 1
ATOM 1487 C C . LEU B 1 68 ? -2.092 -7.219 1.379 1 97.75 68 LEU B C 1
ATOM 1489 O O . LEU B 1 68 ? -1.428 -7.789 2.246 1 97.75 68 LEU B O 1
ATOM 1493 N N . LEU B 1 69 ? -1.826 -7.336 0.135 1 98 69 LEU B N 1
ATOM 1494 C CA . LEU B 1 69 ? -0.661 -8.102 -0.3 1 98 69 LEU B CA 1
ATOM 1495 C C . LEU B 1 69 ? 0.624 -7.488 0.247 1 98 69 LEU B C 1
ATOM 1497 O O . LEU B 1 69 ? 1.504 -8.211 0.727 1 98 69 LEU B O 1
ATOM 1501 N N . ASP B 1 70 ? 0.729 -6.207 0.166 1 96.56 70 ASP B N 1
ATOM 1502 C CA . ASP B 1 70 ? 1.891 -5.496 0.692 1 96.56 70 ASP B CA 1
ATOM 1503 C C . ASP B 1 70 ? 2.051 -5.738 2.191 1 96.56 70 ASP B C 1
ATOM 1505 O O . ASP B 1 70 ? 3.158 -5.992 2.67 1 96.56 70 ASP B O 1
ATOM 1509 N N . ILE B 1 71 ? 0.982 -5.664 2.863 1 95.25 71 ILE B N 1
ATOM 1510 C CA . ILE B 1 71 ? 0.989 -5.863 4.309 1 95.25 71 ILE B CA 1
ATOM 1511 C C . ILE B 1 71 ? 1.446 -7.285 4.629 1 95.25 71 ILE B C 1
ATOM 1513 O O . ILE B 1 71 ? 2.312 -7.488 5.484 1 95.25 71 ILE B O 1
ATOM 1517 N N . VAL B 1 72 ? 0.896 -8.258 3.98 1 96 72 VAL B N 1
ATOM 1518 C CA . VAL B 1 72 ? 1.249 -9.648 4.219 1 96 72 VAL B CA 1
ATOM 1519 C C . VAL B 1 72 ? 2.746 -9.852 3.994 1 96 72 VAL B C 1
ATOM 1521 O O . VAL B 1 72 ? 3.416 -10.516 4.789 1 96 72 VAL B O 1
ATOM 1524 N N . TYR B 1 73 ? 3.213 -9.227 2.928 1 95.25 73 TYR B N 1
ATOM 1525 C CA . TYR B 1 73 ? 4.633 -9.359 2.619 1 95.25 73 TYR B CA 1
ATOM 1526 C C . TYR B 1 73 ? 5.488 -8.727 3.709 1 95.25 73 TYR B C 1
ATOM 1528 O O . TYR B 1 73 ? 6.43 -9.344 4.207 1 95.25 73 TYR B O 1
ATOM 1536 N N . VAL B 1 74 ? 5.195 -7.566 4.078 1 92.88 74 VAL B N 1
ATOM 1537 C CA . VAL B 1 74 ? 5.996 -6.801 5.031 1 92.88 74 VAL B CA 1
ATOM 1538 C C . VAL B 1 74 ? 6.004 -7.508 6.383 1 92.88 74 VAL B C 1
ATOM 1540 O O . VAL B 1 74 ? 7.016 -7.5 7.09 1 92.88 74 VAL B O 1
ATOM 1543 N N . TYR B 1 75 ? 4.965 -8.141 6.715 1 90.75 75 TYR B N 1
ATOM 1544 C CA . TYR B 1 75 ? 4.844 -8.719 8.047 1 90.75 75 TYR B CA 1
ATOM 1545 C C . TYR B 1 75 ? 5.129 -10.219 8.016 1 90.75 75 TYR B C 1
ATOM 1547 O O . TYR B 1 75 ? 4.938 -10.914 9.016 1 90.75 75 TYR B O 1
ATOM 1555 N N . SER B 1 76 ? 5.551 -10.641 6.887 1 89.75 76 SER B N 1
ATOM 1556 C CA . SER B 1 76 ? 5.938 -12.047 6.828 1 89.75 76 SER B CA 1
ATOM 1557 C C . SER B 1 76 ? 7.172 -12.32 7.688 1 89.75 76 SER B C 1
ATOM 1559 O O . SER B 1 76 ? 8.062 -11.469 7.785 1 89.75 76 SER B O 1
ATOM 1561 N N . PRO B 1 77 ? 7.188 -13.375 8.344 1 80.81 77 PRO B N 1
ATOM 1562 C CA . PRO B 1 77 ? 8.289 -13.68 9.258 1 80.81 77 PRO B CA 1
ATOM 1563 C C . PRO B 1 77 ? 9.656 -13.609 8.578 1 80.81 77 PRO B C 1
ATOM 1565 O O . PRO B 1 77 ? 10.648 -13.234 9.211 1 80.81 77 PRO B O 1
ATOM 1568 N N . ARG B 1 78 ? 9.766 -14.062 7.508 1 70.38 78 ARG B N 1
ATOM 1569 C CA . ARG B 1 78 ? 11.062 -14.055 6.832 1 70.38 78 ARG B CA 1
ATOM 1570 C C . ARG B 1 78 ? 11.531 -12.625 6.562 1 70.38 78 ARG B C 1
ATOM 1572 O O . ARG B 1 78 ? 12.727 -12.344 6.609 1 70.38 78 ARG B O 1
ATOM 1579 N N . GLN B 1 79 ? 10.641 -11.727 6.27 1 69.06 79 GLN B N 1
ATOM 1580 C CA . GLN B 1 79 ? 11 -10.328 6.078 1 69.06 79 GLN B CA 1
ATOM 1581 C C . GLN B 1 79 ? 11.422 -9.688 7.395 1 69.06 79 GLN B C 1
ATOM 1583 O O . GLN B 1 79 ? 12.312 -8.836 7.422 1 69.06 79 GLN B O 1
ATOM 1588 N N . GLU B 1 80 ? 10.805 -10.078 8.398 1 59.47 80 GLU B N 1
ATOM 1589 C CA . GLU B 1 80 ? 11.18 -9.555 9.711 1 59.47 80 GLU B CA 1
ATOM 1590 C C . GLU B 1 80 ? 12.625 -9.891 10.047 1 59.47 80 GLU B C 1
ATOM 1592 O O . GLU B 1 80 ? 13.328 -9.078 10.664 1 59.47 80 GLU B O 1
ATOM 1597 N N . ALA B 1 81 ? 12.867 -10.977 9.562 1 53 81 ALA B N 1
ATOM 1598 C CA . ALA B 1 81 ? 14.242 -11.383 9.82 1 53 81 ALA B CA 1
ATOM 1599 C C . ALA B 1 81 ? 15.227 -10.57 8.984 1 53 81 ALA B C 1
ATOM 1601 O O . ALA B 1 81 ? 16.328 -10.242 9.438 1 53 81 ALA B O 1
ATOM 1602 N N . THR B 1 82 ? 14.945 -10.367 7.801 1 51.16 82 THR B N 1
ATOM 1603 C CA . THR B 1 82 ? 15.828 -9.625 6.91 1 51.16 82 THR B CA 1
ATOM 1604 C C . THR B 1 82 ? 15.844 -8.148 7.277 1 51.16 82 THR B C 1
ATOM 1606 O O . THR B 1 82 ? 16.875 -7.48 7.129 1 51.16 82 THR B O 1
ATOM 1609 N N . GLU B 1 83 ? 14.688 -7.684 7.566 1 51.5 83 GLU B N 1
ATOM 1610 C CA . GLU B 1 83 ? 14.633 -6.27 7.934 1 51.5 83 GLU B CA 1
ATOM 1611 C C . GLU B 1 83 ? 15.227 -6.035 9.32 1 51.5 83 GLU B C 1
ATOM 1613 O O . GLU B 1 83 ? 15.203 -4.91 9.828 1 51.5 83 GLU B O 1
ATOM 1618 N N . ARG B 1 84 ? 15.555 -7.172 10.062 1 41.78 84 ARG B N 1
ATOM 1619 C CA . ARG B 1 84 ? 16.375 -6.84 11.227 1 41.78 84 ARG B CA 1
ATOM 1620 C C . ARG B 1 84 ? 17.609 -6.043 10.82 1 41.78 84 ARG B C 1
ATOM 1622 O O . ARG B 1 84 ? 18.594 -6.02 11.547 1 41.78 84 ARG B O 1
ATOM 1629 N N . ARG B 1 85 ? 17.797 -5.891 9.68 1 36.03 85 ARG B N 1
ATOM 1630 C CA . ARG B 1 85 ? 18.859 -4.879 9.711 1 36.03 85 ARG B CA 1
ATOM 1631 C C . ARG B 1 85 ? 18.484 -3.738 10.656 1 36.03 85 ARG B C 1
ATOM 1633 O O . ARG B 1 85 ? 17.312 -3.4 10.805 1 36.03 85 ARG B O 1
ATOM 1640 N N . PRO B 1 86 ? 19.344 -3.322 11.688 1 36.53 86 PRO B N 1
ATOM 1641 C CA . PRO B 1 86 ? 19.141 -2.355 12.766 1 36.53 86 PRO B CA 1
ATOM 1642 C C . PRO B 1 86 ? 18.234 -1.191 12.344 1 36.53 86 PRO B C 1
ATOM 1644 O O . PRO B 1 86 ? 18.109 -0.21 13.078 1 36.53 86 PRO B O 1
ATOM 1647 N N . ASP B 1 87 ? 17.984 -0.993 11.172 1 38.72 87 ASP B N 1
ATOM 1648 C CA . ASP B 1 87 ? 17.469 0.373 11.094 1 38.72 87 ASP B CA 1
ATOM 1649 C C . ASP B 1 87 ? 16.156 0.51 11.852 1 38.72 87 ASP B C 1
ATOM 1651 O O . ASP B 1 87 ? 15.562 -0.49 12.266 1 38.72 87 ASP B O 1
ATOM 1655 N N . PHE B 1 88 ? 15.227 1.614 11.594 1 36.59 88 PHE B N 1
ATOM 1656 C CA . PHE B 1 88 ? 14.312 2.369 12.438 1 36.59 88 PHE B CA 1
ATOM 1657 C C . PHE B 1 88 ? 13.07 1.546 12.758 1 36.59 88 PHE B C 1
ATOM 1659 O O . PHE B 1 88 ? 12.289 1.907 13.648 1 36.59 88 PHE B O 1
ATOM 1666 N N . LEU B 1 89 ? 12.578 0.655 11.898 1 41.06 89 LEU B N 1
ATOM 1667 C CA . LEU B 1 89 ? 11.227 0.195 12.188 1 41.06 89 LEU B CA 1
ATOM 1668 C C . LEU B 1 89 ? 11.234 -0.876 13.273 1 41.06 89 LEU B C 1
ATOM 1670 O O . LEU B 1 89 ? 10.297 -1.664 13.391 1 41.06 89 LEU B O 1
ATOM 1674 N N . GLY B 1 90 ? 12.094 -1.024 14.109 1 37 90 GLY B N 1
ATOM 1675 C CA . GLY B 1 90 ? 12.352 -2.09 15.062 1 37 90 GLY B CA 1
ATOM 1676 C C . GLY B 1 90 ? 11.102 -2.572 15.773 1 37 90 GLY B C 1
ATOM 1677 O O . GLY B 1 90 ? 10.914 -3.775 15.953 1 37 90 GLY B O 1
ATOM 1678 N N . SER B 1 91 ? 10.461 -1.832 16.578 1 38.66 91 SER B N 1
ATOM 1679 C CA . SER B 1 91 ? 9.641 -2.357 17.672 1 38.66 91 SER B CA 1
ATOM 1680 C C . SER B 1 91 ? 8.344 -2.949 17.141 1 38.66 91 SER B C 1
ATOM 1682 O O . SER B 1 91 ? 7.637 -3.658 17.875 1 38.66 91 SER B O 1
ATOM 1684 N N . VAL B 1 92 ? 7.867 -2.551 16.109 1 40.69 92 VAL B N 1
ATOM 1685 C CA . VAL B 1 92 ? 6.473 -2.834 15.797 1 40.69 92 VAL B CA 1
ATOM 1686 C C . VAL B 1 92 ? 6.344 -4.254 15.25 1 40.69 92 VAL B C 1
ATOM 1688 O O . VAL B 1 92 ? 5.238 -4.703 14.93 1 40.69 92 VAL B O 1
ATOM 1691 N N . HIS B 1 93 ? 7.359 -4.887 14.961 1 40.66 93 HIS B N 1
ATOM 1692 C CA . HIS B 1 93 ? 7.285 -6.09 14.148 1 40.66 93 HIS B CA 1
ATOM 1693 C C . HIS B 1 93 ? 6.617 -7.234 14.906 1 40.66 93 HIS B C 1
ATOM 1695 O O . HIS B 1 93 ? 5.848 -8 14.328 1 40.66 93 HIS B O 1
ATOM 1701 N N . GLY B 1 94 ? 6.969 -7.434 16.094 1 38.12 94 GLY B N 1
ATOM 1702 C CA . GLY B 1 94 ? 6.551 -8.664 16.75 1 38.12 94 GLY B CA 1
ATOM 1703 C C . GLY B 1 94 ? 5.043 -8.836 16.781 1 38.12 94 GLY B C 1
ATOM 1704 O O . GLY B 1 94 ? 4.535 -9.945 16.594 1 38.12 94 GLY B O 1
ATOM 1705 N N . SER B 1 95 ? 4.324 -7.828 17.156 1 41.94 95 SER B N 1
ATOM 1706 C CA . SER B 1 95 ? 2.893 -7.945 17.406 1 41.94 95 SER B CA 1
ATOM 1707 C C . SER B 1 95 ? 2.104 -8.07 16.109 1 41.94 95 SER B C 1
ATOM 1709 O O . SER B 1 95 ? 0.978 -8.57 16.109 1 41.94 95 SER B O 1
ATOM 1711 N N . ILE B 1 96 ? 2.637 -7.637 15.164 1 44 96 ILE B N 1
ATOM 1712 C CA . ILE B 1 96 ? 1.902 -7.547 13.906 1 44 96 ILE B CA 1
ATOM 1713 C C . ILE B 1 96 ? 1.756 -8.938 13.289 1 44 96 ILE B C 1
ATOM 1715 O O . ILE B 1 96 ? 0.73 -9.25 12.68 1 44 96 ILE B O 1
ATOM 1719 N N . ILE B 1 97 ? 2.736 -9.828 13.555 1 45.66 97 ILE B N 1
ATOM 1720 C CA . ILE B 1 97 ? 2.602 -11.141 12.93 1 45.66 97 ILE B CA 1
ATOM 1721 C C . ILE B 1 97 ? 1.316 -11.812 13.406 1 45.66 97 ILE B C 1
ATOM 1723 O O . ILE B 1 97 ? 0.604 -12.438 12.617 1 45.66 97 ILE B O 1
ATOM 1727 N N . VAL B 1 98 ? 1.012 -11.672 14.664 1 44.38 98 VAL B N 1
ATOM 1728 C CA . VAL B 1 98 ? -0.159 -12.352 15.211 1 44.38 98 VAL B CA 1
ATOM 1729 C C . VAL B 1 98 ? -1.43 -11.75 14.617 1 44.38 98 VAL B C 1
ATOM 1731 O O . VAL B 1 98 ? -2.4 -12.461 14.359 1 44.38 98 VAL B O 1
ATOM 1734 N N . SER B 1 99 ? -1.376 -10.477 14.508 1 42.5 99 SER B N 1
ATOM 1735 C CA . SER B 1 99 ? -2.605 -9.797 14.117 1 42.5 99 SER B CA 1
ATOM 1736 C C . SER B 1 99 ? -2.918 -10.023 12.641 1 42.5 99 SER B C 1
ATOM 1738 O O . SER B 1 99 ? -4.055 -9.82 12.203 1 42.5 99 SER B O 1
ATOM 1740 N N . LEU B 1 100 ? -1.921 -10.195 11.859 1 48.12 100 LEU B N 1
ATOM 1741 C CA . LEU B 1 100 ? -2.213 -10.469 10.461 1 48.12 100 LEU B CA 1
ATOM 1742 C C . LEU B 1 100 ? -3.078 -11.719 10.312 1 48.12 100 LEU B C 1
ATOM 1744 O O . LEU B 1 100 ? -3.896 -11.812 9.398 1 48.12 100 LEU B O 1
ATOM 1748 N N . TYR B 1 101 ? -2.922 -12.586 11.312 1 45.19 101 TYR B N 1
ATOM 1749 C CA . TYR B 1 101 ? -3.857 -13.703 11.344 1 45.19 101 TYR B CA 1
ATOM 1750 C C . TYR B 1 101 ? -5.289 -13.211 11.508 1 45.19 101 TYR B C 1
ATOM 1752 O O . TYR B 1 101 ? -6.223 -13.805 10.961 1 45.19 101 TYR B O 1
ATOM 1760 N N . SER B 1 102 ? -5.445 -12.211 12.234 1 42.59 102 SER B N 1
ATOM 1761 C CA . SER B 1 102 ? -6.805 -11.734 12.484 1 42.59 102 SER B CA 1
ATOM 1762 C C . SER B 1 102 ? -7.375 -11.031 11.258 1 42.59 102 SER B C 1
ATOM 1764 O O . SER B 1 102 ? -8.586 -11.031 11.039 1 42.59 102 SER B O 1
ATOM 1766 N N . ILE B 1 103 ? -6.605 -10.352 10.586 1 46.91 103 ILE B N 1
ATOM 1767 C CA . ILE B 1 103 ? -7.121 -9.664 9.414 1 46.91 103 ILE B CA 1
ATOM 1768 C C . ILE B 1 103 ? -7.672 -10.68 8.414 1 46.91 103 ILE B C 1
ATOM 1770 O O . ILE B 1 103 ? -8.695 -10.438 7.773 1 46.91 103 ILE B O 1
ATOM 1774 N N . SER B 1 104 ? -7.066 -11.852 8.32 1 40.41 104 SER B N 1
ATOM 1775 C CA . SER B 1 104 ? -7.535 -12.859 7.371 1 40.41 104 SER B CA 1
ATOM 1776 C C . SER B 1 104 ? -8.766 -13.578 7.898 1 40.41 104 SER B C 1
ATOM 1778 O O . SER B 1 104 ? -9.453 -14.281 7.148 1 40.41 104 SER B O 1
ATOM 1780 N N . SER B 1 105 ? -8.977 -13.492 9.18 1 38.5 105 SER B N 1
ATOM 1781 C CA . SER B 1 105 ? -10.117 -14.273 9.648 1 38.5 105 SER B CA 1
ATOM 1782 C C . SER B 1 105 ? -11.438 -13.57 9.32 1 38.5 105 SER B C 1
ATOM 1784 O O . SER B 1 105 ? -12.047 -12.953 10.188 1 38.5 105 SER B O 1
ATOM 1786 N N . ALA B 1 106 ? -11.508 -12.836 8.375 1 38.94 106 ALA B N 1
ATOM 1787 C CA . ALA B 1 106 ? -12.922 -12.562 8.156 1 38.94 106 ALA B CA 1
ATOM 1788 C C . ALA B 1 106 ? -13.727 -13.859 8.055 1 38.94 106 ALA B C 1
ATOM 1790 O O . ALA B 1 106 ? -13.383 -14.75 7.273 1 38.94 106 ALA B O 1
ATOM 1791 N N . PRO B 1 107 ? -14.539 -14.211 9.086 1 34.28 107 PRO B N 1
ATOM 1792 C CA . PRO B 1 107 ? -15.406 -15.383 8.953 1 34.28 107 PRO B CA 1
ATOM 1793 C C . PRO B 1 107 ? -16.266 -15.344 7.691 1 34.28 107 PRO B C 1
ATOM 1795 O O . PRO B 1 107 ? -16.688 -14.273 7.254 1 34.28 107 PRO B O 1
ATOM 1798 N N . GLU B 1 108 ? -16.047 -16.188 6.746 1 34.06 108 GLU B N 1
ATOM 1799 C CA . GLU B 1 108 ? -17.125 -16.641 5.859 1 34.06 108 GLU B CA 1
ATOM 1800 C C . GLU B 1 108 ? -18.391 -16.938 6.645 1 34.06 108 GLU B C 1
ATOM 1802 O O . GLU B 1 108 ? -18.453 -17.891 7.406 1 34.06 108 GLU B O 1
ATOM 1807 N N . SER B 1 109 ? -19.047 -16.062 7.332 1 31.02 109 SER B N 1
ATOM 1808 C CA . SER B 1 109 ? -20.422 -16.422 7.664 1 31.02 109 SER B CA 1
ATOM 1809 C C . SER B 1 109 ? -21.203 -16.797 6.414 1 31.02 109 SER B C 1
ATOM 1811 O O . SER B 1 109 ? -21.5 -15.945 5.578 1 31.02 109 SER B O 1
ATOM 1813 N N . LEU B 1 110 ? -20.922 -17.922 5.707 1 31.05 110 LEU B N 1
ATOM 1814 C CA . LEU B 1 110 ? -21.875 -18.703 4.941 1 31.05 110 LEU B CA 1
ATOM 1815 C C . LEU B 1 110 ? -23.125 -19 5.773 1 31.05 110 LEU B C 1
ATOM 1817 O O . LEU B 1 110 ? -23.078 -19.828 6.691 1 31.05 110 LEU B O 1
ATOM 1821 N N . GLY B 1 111 ? -23.938 -18.062 6.227 1 31.72 111 GLY B N 1
ATOM 1822 C CA . GLY B 1 111 ? -25.312 -18.375 6.527 1 31.72 111 GLY B CA 1
ATOM 1823 C C . GLY B 1 111 ? -26.016 -19.141 5.414 1 31.72 111 GLY B C 1
ATOM 1824 O O . GLY B 1 111 ? -26.406 -18.547 4.406 1 31.72 111 GLY B O 1
ATOM 1825 N N . CYS B 1 112 ? -25.531 -20.281 4.945 1 33.41 112 CYS B N 1
ATOM 1826 C CA . CYS B 1 112 ? -26.406 -21.203 4.23 1 33.41 112 CYS B CA 1
ATOM 1827 C C . CYS B 1 112 ? -27.703 -21.406 4.996 1 33.41 112 CYS B C 1
ATOM 1829 O O . CYS B 1 112 ? -27.703 -21.906 6.125 1 33.41 112 CYS B O 1
ATOM 1831 N N . PHE B 1 113 ? -28.734 -20.531 4.902 1 31.19 113 PHE B N 1
ATOM 1832 C CA . PHE B 1 113 ? -30.141 -20.781 5.195 1 31.19 113 PHE B CA 1
ATOM 1833 C C . PHE B 1 113 ? -30.578 -22.109 4.59 1 31.19 113 PHE B C 1
ATOM 1835 O O . PHE B 1 113 ? -30.391 -22.344 3.398 1 31.19 113 PHE B O 1
ATOM 1842 N N . SER B 1 114 ? -30.438 -23.234 5.316 1 27.12 114 SER B N 1
ATOM 1843 C CA . SER B 1 114 ? -31.219 -24.453 5.156 1 27.12 114 SER B CA 1
ATOM 1844 C C . SER B 1 114 ? -32.719 -24.156 5.035 1 27.12 114 SER B C 1
ATOM 1846 O O . SER B 1 114 ? -33.281 -23.484 5.902 1 27.12 114 SER B O 1
ATOM 1848 N N . ASP B 1 115 ? -33.125 -23.891 3.863 1 26.39 115 ASP B N 1
ATOM 1849 C CA . ASP B 1 115 ? -34.562 -24.062 3.537 1 26.39 115 ASP B CA 1
ATOM 1850 C C . ASP B 1 115 ? -35.094 -25.359 4.109 1 26.39 115 ASP B C 1
ATOM 1852 O O . ASP B 1 115 ? -34.562 -26.438 3.854 1 26.39 115 ASP B O 1
ATOM 1856 N N . GLU B 1 116 ? -35.688 -25.266 5.316 1 22.42 116 GLU B N 1
ATOM 1857 C CA . GLU B 1 116 ? -36.906 -26.094 5.449 1 22.42 116 GLU B CA 1
ATOM 1858 C C . GLU B 1 116 ? -38 -25.625 4.492 1 22.42 116 GLU B C 1
ATOM 1860 O O . GLU B 1 116 ? -38.156 -24.422 4.254 1 22.42 116 GLU B O 1
#

Nearest PDB structures (foldseek):
  6eqt-assembly1_A  TM=9.823E-01  e=9.713E-07  Homo sapiens
  6eqt-assembly2_B  TM=9.804E-01  e=9.713E-07  Homo sapiens
  7xhn-assembly1_N  TM=9.606E-01  e=1.198E-06  Homo sapiens
  7qoo-assembly1_N  TM=9.557E-01  e=1.920E-06  Homo sapiens
  7bxt-assembly1_N  TM=9.500E-01  e=8.364E-05  unidentified cloning vector